Protein 6CSU (pdb70)

GO terms:
  GO:0005515 protein binding (F, IPI)
  GO:0060090 molecular adaptor activity (F, IDA)
  GO:0005813 centrosome (C, IDA)
  GO:0045824 negative regulation of innate immune response (P, IDA)
  GO:1900045 negative regulation of protein K63-linked ubiquitination (P, IDA)
  GO:0050821 protein stabilization (P, IDA)
  GO:0007099 centriole replication (P, IMP)
  GO:0005829 cytosol (C, TAS)
  GO:0036064 ciliary basal body (C, IDA)
  GO:0005813 centrosome (C, IPI)

Foldseek 3Di:
DVVVVVVVVVVVVVVVVVVVVVVVVVVVVVVVVVVVVVVVVVVVVVVVVVD/DPVVVVVVVVVVVVVVVVVVVVVVVVVVVVVVVVVVCVVVVVD/DVVVVVVVVVVVVVVVVVVVVVVVVVVVVVVVVVVVVVVVVVVCVVVVVVVD/DCVVVVVVVVCVVVVVVVVVVVVVVVVVVVVVD

InterPro domains:
  IPR031470 CEP63/Deup1, N-terminal [PF17045] (18-280)
  IPR057656 CEP63/Deup1, CEP152 binding coiled coil [PF25771] (664-699)

B-factor: mean 55.25, std 21.74, range [15.75, 147.14]

Structure (mmCIF, N/CA/C/O backbone):
data_6CSU
#
_entry.id   6CSU
#
_cell.length_a   28.066
_cell.length_b   41.523
_cell.length_c   205.619
_cell.angle_alpha   90.00
_cell.angle_beta   90.00
_cell.angle_gamma   90.00
#
_symmetry.space_group_name_H-M   'P 21 21 21'
#
loop_
_entity.id
_entity.type
_entity.pdbx_description
1 polymer 'Centrosomal protein of 152 kDa'
2 polymer 'Centrosomal protein of 63 kDa'
3 water water
#
loop_
_atom_site.group_PDB
_atom_site.id
_atom_site.type_symbol
_atom_site.label_atom_id
_atom_site.label_alt_id
_atom_site.label_comp_id
_atom_site.label_asym_id
_atom_site.label_entity_id
_atom_site.label_seq_id
_atom_site.pdbx_PDB_ins_code
_atom_site.Cartn_x
_atom_site.Cartn_y
_atom_site.Cartn_z
_atom_site.occupancy
_atom_site.B_iso_or_equiv
_atom_site.auth_seq_id
_atom_site.auth_comp_id
_atom_site.auth_asym_id
_atom_site.auth_atom_id
_atom_site.pdbx_PDB_model_num
ATOM 1 N N . GLY A 1 2 ? 7.689 -3.316 -1.405 1.00 51.42 1205 GLY B N 1
ATOM 2 C CA . GLY A 1 2 ? 8.878 -4.048 -1.015 1.00 20.79 1205 GLY B CA 1
ATOM 3 C C . GLY A 1 2 ? 9.155 -5.228 -1.924 1.00 31.81 1205 GLY B C 1
ATOM 4 O O . GLY A 1 2 ? 9.105 -5.094 -3.147 1.00 29.98 1205 GLY B O 1
ATOM 5 N N . ALA A 1 3 ? 9.443 -6.389 -1.330 1.00 19.31 1206 ALA B N 1
ATOM 6 C CA . ALA A 1 3 ? 9.776 -7.567 -2.127 1.00 27.67 1206 ALA B CA 1
ATOM 7 C C . ALA A 1 3 ? 8.638 -7.943 -3.067 1.00 37.43 1206 ALA B C 1
ATOM 8 O O . ALA A 1 3 ? 8.863 -8.285 -4.234 1.00 31.74 1206 ALA B O 1
ATOM 10 N N . LEU A 1 4 ? 7.399 -7.883 -2.574 1.00 33.98 1207 LEU B N 1
ATOM 11 C CA . LEU A 1 4 ? 6.271 -8.324 -3.385 1.00 25.89 1207 LEU B CA 1
ATOM 12 C C . LEU A 1 4 ? 6.006 -7.362 -4.534 1.00 42.59 1207 LEU B C 1
ATOM 13 O O . LEU A 1 4 ? 5.719 -7.796 -5.656 1.00 23.60 1207 LEU B O 1
ATOM 18 N N . GLU A 1 5 ? 6.109 -6.056 -4.282 1.00 29.71 1208 GLU B N 1
ATOM 19 C CA . GLU A 1 5 ? 5.903 -5.092 -5.357 1.00 26.55 1208 GLU B CA 1
ATOM 20 C C . GLU A 1 5 ? 7.005 -5.193 -6.407 1.00 31.84 1208 GLU B C 1
ATOM 21 O O . GLU A 1 5 ? 6.739 -5.074 -7.607 1.00 32.34 1208 GLU B O 1
ATOM 27 N N . GLU A 1 6 ? 8.248 -5.419 -5.974 1.00 36.35 1209 GLU B N 1
ATOM 28 C CA . GLU A 1 6 ? 9.340 -5.606 -6.924 1.00 33.89 1209 GLU B CA 1
ATOM 29 C C . GLU A 1 6 ? 9.137 -6.871 -7.746 1.00 36.63 1209 GLU B C 1
ATOM 30 O O . GLU A 1 6 ? 9.305 -6.860 -8.971 1.00 31.10 1209 GLU B O 1
ATOM 36 N N . LEU A 1 7 ? 8.775 -7.975 -7.085 1.00 33.05 1210 LEU B N 1
ATOM 37 C CA . LEU A 1 7 ? 8.481 -9.208 -7.809 1.00 22.31 1210 LEU B CA 1
ATOM 38 C C . LEU A 1 7 ? 7.350 -8.998 -8.808 1.00 33.55 1210 LEU B C 1
ATOM 39 O O . LEU A 1 7 ? 7.358 -9.579 -9.900 1.00 31.21 1210 LEU B O 1
ATOM 44 N N . ARG A 1 8 ? 6.368 -8.170 -8.447 1.00 23.90 1211 ARG B N 1
ATOM 45 C CA . ARG A 1 8 ? 5.302 -7.828 -9.379 1.00 23.43 1211 ARG B CA 1
ATOM 46 C C . ARG A 1 8 ? 5.854 -7.068 -10.575 1.00 34.06 1211 ARG B C 1
ATOM 47 O O . ARG A 1 8 ? 5.533 -7.380 -11.728 1.00 28.33 1211 ARG B O 1
ATOM 55 N N . GLY A 1 9 ? 6.699 -6.068 -10.319 1.00 26.10 1212 GLY B N 1
ATOM 56 C CA . GLY A 1 9 ? 7.277 -5.304 -11.411 1.00 27.04 1212 GLY B CA 1
ATOM 57 C C . GLY A 1 9 ? 8.078 -6.166 -12.371 1.00 39.85 1212 GLY B C 1
ATOM 58 O O . GLY A 1 9 ? 8.110 -5.901 -13.574 1.00 40.78 1212 GLY B O 1
ATOM 59 N N . GLN A 1 10 ? 8.718 -7.215 -11.853 1.00 38.41 1213 GLN B N 1
ATOM 60 C CA . GLN A 1 10 ? 9.523 -8.084 -12.707 1.00 43.23 1213 GLN B CA 1
ATOM 61 C C . GLN A 1 10 ? 8.644 -8.920 -13.627 1.00 35.56 1213 GLN B C 1
ATOM 62 O O . GLN A 1 10 ? 8.900 -9.013 -14.832 1.00 41.20 1213 GLN B O 1
ATOM 68 N N . TYR A 1 11 ? 7.609 -9.552 -13.070 1.00 31.28 1214 TYR B N 1
ATOM 69 C CA . TYR A 1 11 ? 6.663 -10.307 -13.884 1.00 35.90 1214 TYR B CA 1
ATOM 70 C C . TYR A 1 11 ? 6.026 -9.423 -14.949 1.00 24.94 1214 TYR B C 1
ATOM 71 O O . TYR A 1 11 ? 5.862 -9.838 -16.099 1.00 32.59 1214 TYR B O 1
ATOM 80 N N . ILE A 1 12 ? 5.660 -8.197 -14.573 1.00 20.83 1215 ILE B N 1
ATOM 81 C CA . ILE A 1 12 ? 5.086 -7.256 -15.529 1.00 30.41 1215 ILE B CA 1
ATOM 82 C C . ILE A 1 12 ? 6.086 -6.945 -16.633 1.00 36.51 1215 ILE B C 1
ATOM 83 O O . ILE A 1 12 ? 5.762 -7.008 -17.824 1.00 34.28 1215 ILE B O 1
ATOM 88 N N . LYS A 1 13 ? 7.323 -6.608 -16.255 1.00 35.49 1216 LYS B N 1
ATOM 89 C CA . LYS A 1 13 ? 8.336 -6.290 -17.254 1.00 40.02 1216 LYS B CA 1
ATOM 90 C C . LYS A 1 13 ? 8.670 -7.499 -18.116 1.00 43.54 1216 LYS B C 1
ATOM 91 O O . LYS A 1 13 ? 9.041 -7.342 -19.285 1.00 39.86 1216 LYS B O 1
ATOM 97 N N . ALA A 1 14 ? 8.541 -8.708 -17.564 1.00 30.17 1217 ALA B N 1
ATOM 98 C CA . ALA A 1 14 ? 8.846 -9.902 -18.343 1.00 27.78 1217 ALA B CA 1
ATOM 99 C C . ALA A 1 14 ? 7.788 -10.146 -19.408 1.00 42.61 1217 ALA B C 1
ATOM 100 O O . ALA A 1 14 ? 8.115 -10.483 -20.552 1.00 31.13 1217 ALA B O 1
ATOM 102 N N . VAL A 1 15 ? 6.514 -9.982 -19.051 1.00 35.06 1218 VAL B N 1
ATOM 103 C CA . VAL A 1 15 ? 5.445 -10.192 -20.019 1.00 36.50 1218 VAL B CA 1
ATOM 104 C C . VAL A 1 15 ? 5.468 -9.104 -21.084 1.00 39.54 1218 VAL B C 1
ATOM 105 O O . VAL A 1 15 ? 5.168 -9.359 -22.257 1.00 36.23 1218 VAL B O 1
ATOM 109 N N . LYS A 1 16 ? 5.816 -7.874 -20.695 1.00 34.15 1219 LYS B N 1
ATOM 110 C CA . LYS A 1 16 ? 5.896 -6.786 -21.664 1.00 35.56 1219 LYS B CA 1
ATOM 111 C C . LYS A 1 16 ? 6.974 -7.056 -22.705 1.00 38.50 1219 LYS B C 1
ATOM 112 O O . LYS A 1 16 ? 6.823 -6.682 -23.874 1.00 41.77 1219 LYS B O 1
ATOM 118 N N . LYS A 1 17 ? 8.077 -7.686 -22.288 1.00 34.61 1220 LYS B N 1
ATOM 119 C CA . LYS A 1 17 ? 9.085 -8.164 -23.230 1.00 32.98 1220 LYS B CA 1
ATOM 120 C C . LYS A 1 17 ? 8.471 -9.140 -24.223 1.00 41.56 1220 LYS B C 1
ATOM 121 O O . LYS A 1 17 ? 8.656 -9.013 -25.436 1.00 35.75 1220 LYS B O 1
ATOM 127 N N . ILE A 1 18 ? 7.744 -10.138 -23.706 1.00 35.44 1221 ILE B N 1
ATOM 128 C CA . ILE A 1 18 ? 7.024 -11.075 -24.565 1.00 32.19 1221 ILE B CA 1
ATOM 129 C C . ILE A 1 18 ? 6.167 -10.316 -25.566 1.00 43.84 1221 ILE B C 1
ATOM 130 O O . ILE A 1 18 ? 6.116 -10.657 -26.752 1.00 45.50 1221 ILE B O 1
ATOM 135 N N . LYS A 1 19 ? 5.498 -9.259 -25.101 1.00 35.78 1222 LYS B N 1
ATOM 136 C CA . LYS A 1 19 ? 4.667 -8.449 -25.983 1.00 36.56 1222 LYS B CA 1
ATOM 137 C C . LYS A 1 19 ? 5.500 -7.770 -27.062 1.00 44.02 1222 LYS B C 1
ATOM 138 O O . LYS A 1 19 ? 5.078 -7.691 -28.220 1.00 40.83 1222 LYS B O 1
ATOM 144 N N . CYS A 1 20 ? 6.683 -7.266 -26.698 1.00 35.99 1223 CYS B N 1
ATOM 145 C CA . CYS A 1 20 ? 7.563 -6.645 -27.684 1.00 40.11 1223 CYS B CA 1
ATOM 146 C C . CYS A 1 20 ? 7.944 -7.631 -28.777 1.00 42.26 1223 CYS B C 1
ATOM 147 O O . CYS A 1 20 ? 7.919 -7.296 -29.966 1.00 53.82 1223 CYS B O 1
ATOM 150 N N . ASP A 1 21 ? 8.313 -8.853 -28.387 1.00 35.11 1224 ASP B N 1
ATOM 151 C CA . ASP A 1 21 ? 8.658 -9.874 -29.370 1.00 42.14 1224 ASP B CA 1
ATOM 15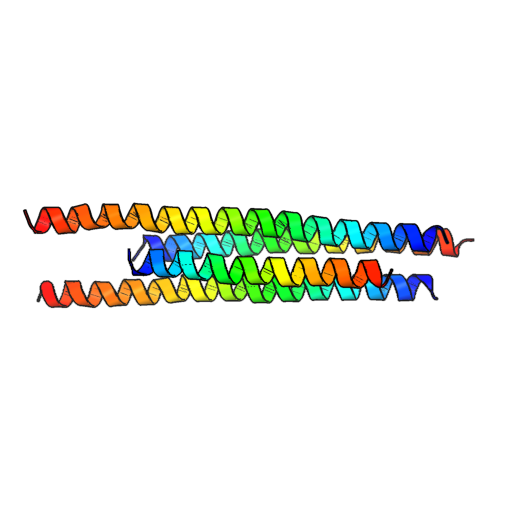2 C C . ASP A 1 21 ? 7.494 -10.130 -30.321 1.00 43.30 1224 ASP B C 1
ATOM 153 O O . ASP A 1 21 ? 7.680 -10.206 -31.542 1.00 30.00 1224 ASP B O 1
ATOM 158 N N . MET A 1 22 ? 6.280 -10.254 -29.777 1.00 39.42 1225 MET B N 1
ATOM 159 C CA . MET A 1 22 ? 5.112 -10.481 -30.622 1.00 37.15 1225 MET B CA 1
ATOM 160 C C . MET A 1 22 ? 4.836 -9.278 -31.510 1.00 49.21 1225 MET B C 1
ATOM 161 O O . MET A 1 22 ? 4.379 -9.429 -32.648 1.00 44.03 1225 MET B O 1
ATOM 166 N N . LEU A 1 23 ? 5.101 -8.074 -31.003 1.00 47.64 1226 LEU B N 1
ATOM 167 C CA . LEU A 1 23 ? 4.895 -6.865 -31.791 1.00 35.07 1226 LEU B CA 1
ATOM 168 C C . LEU A 1 23 ? 5.825 -6.834 -32.992 1.00 47.07 1226 LEU B C 1
ATOM 169 O O . LEU A 1 23 ? 5.378 -6.714 -34.138 1.00 44.18 1226 LEU B O 1
ATOM 174 N N . ARG A 1 24 ? 7.136 -6.933 -32.740 1.00 42.56 1227 ARG B N 1
ATOM 175 C CA . ARG A 1 24 ? 8.118 -6.979 -33.818 1.00 37.99 1227 ARG B CA 1
ATOM 176 C C . ARG A 1 24 ? 7.738 -8.018 -34.860 1.00 50.04 1227 ARG B C 1
ATOM 177 O O . ARG A 1 24 ? 7.867 -7.787 -36.066 1.00 52.37 1227 ARG B O 1
ATOM 185 N N . TYR A 1 25 ? 7.257 -9.174 -34.404 1.00 38.94 1228 TYR B N 1
ATOM 186 C CA . TYR A 1 25 ? 6.794 -10.203 -35.326 1.00 40.80 1228 TYR B CA 1
ATOM 187 C C . TYR A 1 25 ? 5.648 -9.689 -36.189 1.00 41.69 1228 TYR B C 1
ATOM 188 O O . TYR A 1 25 ? 5.676 -9.810 -37.419 1.00 51.20 1228 TYR B O 1
ATOM 197 N N . ILE A 1 26 ? 4.630 -9.105 -35.554 1.00 38.04 1229 ILE B N 1
ATOM 198 C CA . ILE A 1 26 ? 3.438 -8.663 -36.275 1.00 47.46 1229 ILE B CA 1
ATOM 199 C C . ILE A 1 26 ? 3.783 -7.553 -37.260 1.00 51.62 1229 ILE B C 1
ATOM 200 O O . ILE A 1 26 ? 3.253 -7.510 -38.379 1.00 53.63 1229 ILE B O 1
ATOM 205 N N . GLN A 1 27 ? 4.663 -6.632 -36.860 1.00 42.19 1230 GLN B N 1
ATOM 206 C CA . GLN A 1 27 ? 5.162 -5.632 -37.798 1.00 43.15 1230 GLN B CA 1
ATOM 207 C C . GLN A 1 27 ? 5.835 -6.292 -38.991 1.00 48.76 1230 GLN B C 1
ATOM 208 O O . GLN A 1 27 ? 5.665 -5.850 -40.132 1.00 50.28 1230 GLN B O 1
ATOM 214 N N . GLU A 1 28 ? 6.608 -7.353 -38.746 1.00 44.70 1231 GLU B N 1
ATOM 215 C CA . GLU A 1 28 ? 7.252 -8.057 -39.849 1.00 48.33 1231 GLU B CA 1
ATOM 216 C C . GLU A 1 28 ? 6.223 -8.749 -40.731 1.00 54.54 1231 GLU B C 1
ATOM 217 O O . GLU A 1 28 ? 6.424 -8.875 -41.945 1.00 42.29 1231 GLU B O 1
ATOM 223 N N . SER A 1 29 ? 5.119 -9.211 -40.137 1.00 48.15 1232 SER B N 1
ATOM 224 C CA . SER A 1 29 ? 4.010 -9.736 -40.923 1.00 40.99 1232 SER B CA 1
ATOM 225 C C . SER A 1 29 ? 3.544 -8.712 -41.945 1.00 46.49 1232 SER B C 1
ATOM 226 O O . SER A 1 29 ? 3.471 -8.995 -43.146 1.00 45.38 1232 SER B O 1
ATOM 229 N N . LYS A 1 30 ? 3.232 -7.503 -41.474 1.00 42.86 1233 LYS B N 1
ATOM 230 C CA . LYS A 1 30 ? 2.689 -6.476 -42.356 1.00 51.88 1233 LYS B CA 1
ATOM 231 C C . LYS A 1 30 ? 3.676 -6.122 -43.458 1.00 45.98 1233 LYS B C 1
ATOM 232 O O . LYS A 1 30 ? 3.288 -5.941 -44.616 1.00 48.41 1233 LYS B O 1
ATOM 238 N N . GLU A 1 31 ? 4.960 -6.013 -43.111 1.00 37.99 1234 GLU B N 1
ATOM 239 C CA . GLU A 1 31 ? 5.973 -5.710 -44.115 1.00 37.49 1234 GLU B CA 1
ATOM 240 C C . GLU A 1 31 ? 6.026 -6.799 -45.176 1.00 51.24 1234 GLU B C 1
ATOM 241 O O . GLU A 1 31 ? 6.113 -6.512 -46.376 1.00 54.81 1234 GLU B O 1
ATOM 247 N N . ARG A 1 32 ? 5.971 -8.063 -44.749 1.00 47.12 1235 ARG B N 1
ATOM 248 C CA . ARG A 1 32 ? 6.022 -9.167 -45.702 1.00 48.81 1235 ARG B CA 1
ATOM 249 C C . ARG A 1 32 ? 4.817 -9.142 -46.632 1.00 45.55 1235 ARG B C 1
ATOM 250 O O . ARG A 1 32 ? 4.960 -9.258 -47.854 1.00 48.22 1235 ARG B O 1
ATOM 258 N N . ALA A 1 33 ? 3.615 -8.987 -46.071 1.00 36.90 1236 ALA B N 1
ATOM 259 C CA . ALA A 1 33 ? 2.426 -8.915 -46.912 1.00 46.36 1236 ALA B CA 1
ATOM 260 C C . ALA A 1 33 ? 2.459 -7.684 -47.806 1.00 61.52 1236 ALA B C 1
ATOM 261 O O . ALA A 1 33 ? 1.917 -7.707 -48.918 1.00 51.11 1236 ALA B O 1
ATOM 263 N N . ALA A 1 34 ? 3.091 -6.606 -47.339 1.00 49.48 1237 ALA B N 1
ATOM 264 C CA . ALA A 1 34 ? 3.258 -5.428 -48.182 1.00 50.13 1237 ALA B CA 1
ATOM 265 C C . ALA A 1 34 ? 4.272 -5.685 -49.287 1.00 51.19 1237 ALA B C 1
ATOM 266 O O . ALA A 1 34 ? 4.093 -5.227 -50.420 1.00 47.99 1237 ALA B O 1
ATOM 268 N N . GLU A 1 35 ? 5.349 -6.410 -48.974 1.00 45.21 1238 GLU B N 1
ATOM 269 C CA . GLU A 1 35 ? 6.320 -6.779 -49.999 1.00 48.44 1238 GLU B CA 1
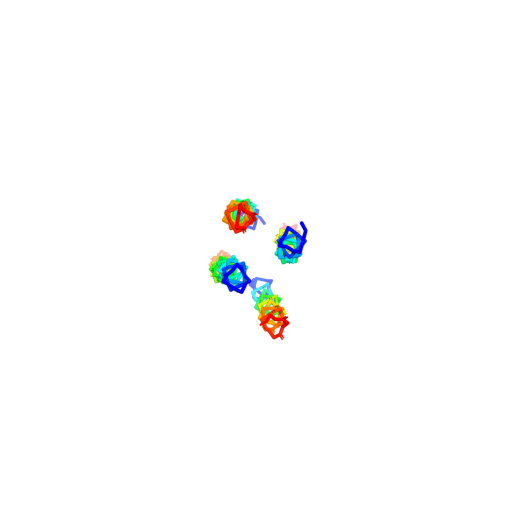ATOM 270 C C . GLU A 1 35 ? 5.686 -7.665 -51.061 1.00 53.39 1238 GLU B C 1
ATOM 271 O O . GLU A 1 35 ? 6.057 -7.592 -52.241 1.00 46.82 1238 GLU B O 1
ATOM 277 N N . MET A 1 36 ? 4.722 -8.495 -50.661 1.00 40.67 1239 MET B N 1
ATOM 278 C CA . MET A 1 36 ? 3.956 -9.273 -51.624 1.00 48.11 1239 MET B CA 1
ATOM 279 C C . MET A 1 36 ? 3.302 -8.374 -52.661 1.00 54.13 1239 MET B C 1
ATOM 280 O O . MET A 1 36 ? 3.274 -8.696 -53.855 1.00 48.97 1239 MET B O 1
ATOM 285 N N . VAL A 1 37 ? 2.773 -7.234 -52.214 1.00 47.68 1240 VAL B N 1
ATOM 286 C CA . VAL A 1 37 ? 2.065 -6.320 -53.110 1.00 51.30 1240 VAL B CA 1
ATOM 287 C C . VAL A 1 37 ? 2.983 -5.864 -54.237 1.00 46.49 1240 VAL B C 1
ATOM 288 O O . VAL A 1 37 ? 2.615 -5.900 -55.417 1.00 49.69 1240 VAL B O 1
ATOM 292 N N . LYS A 1 38 ? 4.199 -5.432 -53.888 1.00 43.36 1241 LYS B N 1
ATOM 293 C CA . LYS A 1 38 ? 5.162 -5.040 -54.911 1.00 45.71 1241 LYS B CA 1
ATOM 294 C C . LYS A 1 38 ? 5.505 -6.215 -55.814 1.00 50.87 1241 LYS B C 1
ATOM 295 O O . LYS A 1 38 ? 5.659 -6.053 -57.030 1.00 55.28 1241 LYS B O 1
ATOM 301 N N . ALA A 1 39 ? 5.625 -7.411 -55.233 1.00 50.83 1242 ALA B N 1
ATOM 302 C CA . ALA A 1 39 ? 5.994 -8.582 -56.019 1.00 49.87 1242 ALA B CA 1
ATOM 303 C C . ALA A 1 39 ? 4.928 -8.916 -57.055 1.00 47.00 1242 ALA B C 1
ATOM 304 O O . ALA A 1 39 ? 5.250 -9.333 -58.172 1.00 38.58 1242 ALA B O 1
ATOM 306 N N . GLU A 1 40 ? 3.654 -8.735 -56.706 1.00 42.53 1243 GLU B N 1
ATOM 307 C CA . GLU A 1 40 ? 2.586 -9.006 -57.661 1.00 54.88 1243 GLU B CA 1
ATOM 308 C C . GLU A 1 40 ? 2.530 -7.930 -58.739 1.00 59.68 1243 GLU B C 1
ATOM 309 O O . GLU A 1 40 ? 2.250 -8.226 -59.907 1.00 67.46 1243 GLU B O 1
ATOM 315 N N . VAL A 1 41 ? 2.792 -6.676 -58.364 1.00 46.67 1244 VAL B N 1
ATOM 316 C CA . VAL A 1 41 ? 2.840 -5.603 -59.352 1.00 54.14 1244 VAL B CA 1
ATOM 317 C C . VAL A 1 41 ? 3.940 -5.870 -60.369 1.00 52.61 1244 VAL B C 1
ATOM 318 O O . VAL A 1 41 ? 3.799 -5.560 -61.558 1.00 58.99 1244 VAL B O 1
ATOM 322 N N . LEU A 1 42 ? 5.043 -6.472 -59.921 1.00 45.03 1245 LEU B N 1
ATOM 323 C CA . LEU A 1 42 ? 6.165 -6.720 -60.818 1.00 45.88 1245 LEU B CA 1
ATOM 324 C C . LEU A 1 42 ? 5.882 -7.857 -61.788 1.00 57.59 1245 LEU B C 1
ATOM 325 O O . LEU A 1 42 ? 6.452 -7.881 -62.885 1.00 69.80 1245 LEU B O 1
ATOM 330 N N . ARG A 1 43 ? 5.031 -8.819 -61.420 1.00 57.13 1246 ARG B N 1
ATOM 331 C CA . ARG A 1 43 ? 4.714 -9.848 -62.406 1.00 67.91 1246 ARG B CA 1
ATOM 332 C C . ARG A 1 43 ? 3.664 -9.353 -63.391 1.00 70.85 1246 ARG B C 1
ATOM 333 O O . ARG A 1 43 ? 3.512 -9.931 -64.474 1.00 68.43 1246 ARG B O 1
ATOM 341 N N . GLU A 1 44 ? 2.903 -8.318 -63.016 1.00 69.06 1247 GLU B N 1
ATOM 342 C CA . GLU A 1 44 ? 2.070 -7.636 -63.997 1.00 71.82 1247 GLU B CA 1
ATOM 343 C C . GLU A 1 44 ? 2.933 -7.015 -65.079 1.00 70.16 1247 GLU B C 1
ATOM 344 O O . GLU A 1 44 ? 2.488 -6.856 -66.220 1.00 55.03 1247 GLU B O 1
ATOM 350 N N . ARG A 1 45 ? 4.175 -6.668 -64.733 1.00 70.67 1248 ARG B N 1
ATOM 351 C CA . ARG A 1 45 ? 5.093 -6.105 -65.716 1.00 54.33 1248 ARG B CA 1
ATOM 352 C C . ARG A 1 45 ? 5.363 -7.094 -66.843 1.00 65.37 1248 ARG B C 1
ATOM 353 O O . ARG A 1 45 ? 5.490 -6.701 -68.008 1.00 64.50 1248 ARG B O 1
ATOM 361 N N . GLN A 1 46 ? 5.434 -8.386 -66.522 1.00 79.35 1249 GLN B N 1
ATOM 362 C CA . GLN A 1 46 ? 5.642 -9.383 -67.569 1.00 62.54 1249 GLN B CA 1
ATOM 363 C C . GLN A 1 46 ? 4.465 -9.423 -68.537 1.00 73.87 1249 GLN B C 1
ATOM 364 O O . GLN A 1 46 ? 4.655 -9.624 -69.743 1.00 76.32 1249 GLN B O 1
ATOM 370 N N . GLU A 1 47 ? 3.244 -9.230 -68.035 1.00 77.84 1250 GLU B N 1
ATOM 371 C CA . GLU A 1 47 ? 2.065 -9.299 -68.890 1.00 72.64 1250 GLU B CA 1
ATOM 372 C C . GLU A 1 47 ? 1.818 -8.011 -69.665 1.00 72.52 1250 GLU B C 1
ATOM 373 O O . GLU A 1 47 ? 1.144 -8.051 -70.699 1.00 70.25 1250 GLU B O 1
ATOM 379 N N . THR A 1 48 ? 2.325 -6.870 -69.192 1.00 72.09 1251 THR B N 1
ATOM 380 C CA . THR A 1 48 ? 2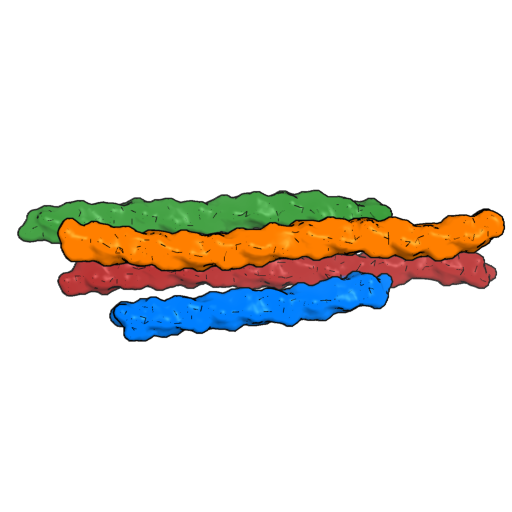.175 -5.645 -69.970 1.00 64.83 1251 THR B CA 1
ATOM 381 C C . THR A 1 48 ? 3.224 -5.551 -71.068 1.00 71.50 1251 THR B C 1
ATOM 382 O O . THR A 1 48 ? 2.996 -4.878 -72.079 1.00 62.39 1251 THR B O 1
ATOM 386 N N . ALA A 1 49 ? 4.373 -6.207 -70.888 1.00 71.38 1252 ALA B N 1
ATOM 387 C CA . ALA A 1 49 ? 5.287 -6.388 -72.009 1.00 61.37 1252 ALA B CA 1
ATOM 388 C C . ALA A 1 49 ? 4.641 -7.247 -73.082 1.00 78.37 1252 ALA B C 1
ATOM 389 O O . ALA A 1 49 ? 4.807 -6.993 -74.282 1.00 71.97 1252 ALA B O 1
ATOM 391 N N . ARG A 1 50 ? 3.895 -8.270 -72.664 1.00 79.62 1253 ARG B N 1
ATOM 392 C CA . ARG A 1 50 ? 3.153 -9.104 -73.599 1.00 77.84 1253 ARG B CA 1
ATOM 393 C C . ARG A 1 50 ? 2.195 -8.261 -74.430 1.00 68.46 1253 ARG B C 1
ATOM 394 O O . ARG A 1 50 ? 2.179 -8.337 -75.664 1.00 83.19 1253 ARG B O 1
ATOM 402 N N . LYS A 1 51 ? 1.411 -7.414 -73.758 1.00 65.84 1254 LYS B N 1
ATOM 403 C CA . LYS A 1 51 ? 0.357 -6.651 -74.416 1.00 68.80 1254 LYS B CA 1
ATOM 404 C C . LYS A 1 51 ? 0.895 -5.615 -75.398 1.00 74.47 1254 LYS B C 1
ATOM 405 O O . LYS A 1 51 ? 0.155 -5.184 -76.289 1.00 76.05 1254 LYS B O 1
ATOM 411 N N . MET A 1 52 ? 2.152 -5.204 -75.263 1.00 78.54 1255 MET B N 1
ATOM 412 C CA . MET A 1 52 ? 2.715 -4.208 -76.175 1.00 75.42 1255 MET B CA 1
ATOM 413 C C . MET A 1 52 ? 2.890 -4.758 -77.587 1.00 73.76 1255 MET B C 1
ATOM 414 O O . MET A 1 52 ? 3.471 -5.824 -77.786 1.00 63.15 1255 MET B O 1
ATOM 419 N N . ALA B 2 1 ? -1.952 -7.068 -57.485 1.00 101.83 498 ALA C N 1
ATOM 420 C CA . ALA B 2 1 ? -3.273 -6.484 -57.682 1.00 92.76 498 ALA C CA 1
ATOM 421 C C . ALA B 2 1 ? -4.100 -6.604 -56.410 1.00 85.33 498 ALA C C 1
ATOM 422 O O . ALA B 2 1 ? -3.579 -6.441 -55.303 1.00 90.98 498 ALA C O 1
ATOM 424 N N . CYS B 2 2 ? -5.389 -6.904 -56.566 1.00 100.94 499 CYS C N 1
ATOM 425 C CA . CYS B 2 2 ? -6.357 -6.622 -55.515 1.00 101.02 499 CYS C CA 1
ATOM 426 C C . CYS B 2 2 ? -6.560 -7.780 -54.546 1.00 108.71 499 CYS C C 1
ATOM 427 O O . CYS B 2 2 ? -7.153 -7.578 -53.485 1.00 117.73 499 CYS C O 1
ATOM 430 N N . LEU B 2 3 ? -6.073 -8.981 -54.872 1.00 96.91 500 LEU C N 1
ATOM 431 C CA . LEU B 2 3 ? -5.997 -10.046 -53.873 1.00 87.44 500 LEU C CA 1
ATOM 432 C C . LEU B 2 3 ? -5.047 -9.665 -52.752 1.00 97.68 500 LEU C C 1
ATOM 433 O O . LEU B 2 3 ? -5.372 -9.819 -51.572 1.00 92.54 500 LEU C O 1
ATOM 438 N N . ASN B 2 4 ? -3.874 -9.128 -53.101 1.00 91.99 501 ASN C N 1
ATOM 439 C CA . ASN B 2 4 ? -2.806 -8.954 -52.121 1.00 89.11 501 ASN C CA 1
ATOM 440 C C . ASN B 2 4 ? -3.027 -7.702 -51.285 1.00 79.84 501 ASN C C 1
ATOM 441 O O . ASN B 2 4 ? -2.728 -7.695 -50.082 1.00 85.76 501 ASN C O 1
ATOM 446 N N . THR B 2 5 ? -3.505 -6.620 -51.902 1.00 54.78 502 THR C N 1
ATOM 447 C CA . THR B 2 5 ? -3.838 -5.427 -51.134 1.00 66.50 502 THR C CA 1
ATOM 448 C C . THR B 2 5 ? -4.941 -5.730 -50.133 1.00 63.19 502 THR C C 1
ATOM 449 O O . THR B 2 5 ? -4.852 -5.341 -48.965 1.00 64.29 502 THR C O 1
ATOM 453 N N . ARG B 2 6 ? -5.986 -6.434 -50.566 1.00 62.17 503 ARG C N 1
ATOM 454 C CA . ARG B 2 6 ? -7.047 -6.831 -49.648 1.00 57.17 503 ARG C CA 1
ATOM 455 C C . ARG B 2 6 ? -6.531 -7.808 -48.601 1.00 65.64 503 ARG C C 1
ATOM 456 O O . ARG B 2 6 ? -7.028 -7.822 -47.473 1.00 63.75 503 ARG C O 1
ATOM 464 N N . PHE B 2 7 ? -5.538 -8.628 -48.956 1.00 60.67 504 PHE C N 1
ATOM 465 C CA . PHE B 2 7 ? -4.874 -9.471 -47.965 1.00 49.82 504 PHE C CA 1
ATOM 466 C C . PHE B 2 7 ? -4.207 -8.612 -46.908 1.00 51.77 504 PHE C C 1
ATOM 467 O O . PHE B 2 7 ? -4.343 -8.869 -45.709 1.00 49.61 504 PHE C O 1
ATOM 475 N N . LEU B 2 8 ? -3.500 -7.568 -47.344 1.00 50.40 505 LEU C N 1
ATOM 476 C CA . LEU B 2 8 ? -2.786 -6.700 -46.416 1.00 45.68 505 LEU C CA 1
ATOM 477 C C . LEU B 2 8 ? -3.754 -5.969 -45.498 1.00 55.96 505 LEU C C 1
ATOM 478 O O . LEU B 2 8 ? -3.539 -5.896 -44.283 1.00 53.34 505 LEU C O 1
ATOM 483 N N . GLU B 2 9 ? -4.824 -5.408 -46.071 1.00 39.49 506 GLU C N 1
ATOM 484 C CA . GLU B 2 9 ? -5.836 -4.726 -45.271 1.00 49.57 506 GLU C CA 1
ATOM 485 C C . GLU B 2 9 ? -6.392 -5.641 -44.192 1.00 49.59 506 GLU C C 1
ATOM 486 O O . GLU B 2 9 ? -6.647 -5.205 -43.064 1.00 45.14 506 GLU C O 1
ATOM 492 N N . GLU B 2 10 ? -6.579 -6.920 -44.524 1.00 40.25 507 GLU C N 1
ATOM 493 C CA . GLU B 2 10 ? -6.999 -7.895 -43.525 1.00 47.94 507 GLU C CA 1
ATOM 494 C C . GLU B 2 10 ? -5.926 -8.080 -42.460 1.00 49.41 507 GLU C C 1
ATOM 495 O O . GLU B 2 10 ? -6.225 -8.087 -41.262 1.00 44.25 507 GLU C O 1
ATOM 501 N N . GLU B 2 11 ? -4.667 -8.241 -42.885 1.00 46.58 508 GLU C N 1
ATOM 502 C CA . GLU B 2 11 ? -3.560 -8.350 -41.938 1.00 46.68 508 GLU C CA 1
ATOM 503 C C . GLU B 2 11 ? -3.579 -7.197 -40.945 1.00 39.61 508 GLU C C 1
ATOM 504 O O . GLU B 2 11 ? -3.420 -7.395 -39.736 1.00 46.70 508 GLU C O 1
ATOM 510 N N . GLU B 2 12 ? -3.782 -5.977 -41.453 1.00 46.19 509 GLU C N 1
ATOM 511 C CA . GLU B 2 12 ? -3.819 -4.793 -40.603 1.00 46.02 509 GLU C CA 1
ATOM 512 C C . GLU B 2 12 ? -4.895 -4.914 -39.534 1.00 46.49 509 GLU C C 1
ATOM 513 O O . GLU B 2 12 ? -4.674 -4.547 -38.374 1.00 40.07 509 GLU C O 1
ATOM 519 N N . LEU B 2 13 ? -6.071 -5.418 -39.912 1.00 40.53 510 LEU C N 1
ATOM 520 C CA . LEU B 2 13 ? -7.165 -5.530 -38.955 1.00 45.97 510 LEU C CA 1
ATOM 521 C C . LEU B 2 13 ? -6.861 -6.586 -37.902 1.00 56.21 510 LEU C C 1
ATOM 522 O O . LEU B 2 13 ? -7.096 -6.367 -36.708 1.00 46.19 510 LEU C O 1
ATOM 527 N N . ARG B 2 14 ? -6.335 -7.735 -38.329 1.00 43.81 511 ARG C N 1
ATOM 528 C CA . ARG B 2 14 ? -5.957 -8.782 -37.391 1.00 46.88 511 ARG C CA 1
ATOM 529 C C . ARG B 2 14 ? -4.797 -8.357 -36.508 1.00 44.81 511 ARG C C 1
ATOM 530 O O . ARG B 2 14 ? -4.701 -8.823 -35.369 1.00 44.81 511 ARG C O 1
ATOM 538 N N . SER B 2 15 ? -3.921 -7.483 -37.010 1.00 40.13 512 SER C N 1
ATOM 539 C CA . SER B 2 15 ? -2.812 -6.983 -36.204 1.00 40.16 512 SER C CA 1
ATOM 540 C C . SER B 2 15 ? -3.313 -6.159 -35.027 1.00 57.15 512 SER C C 1
ATOM 541 O O . SER B 2 15 ? -2.780 -6.259 -33.915 1.00 41.38 512 SER C O 1
ATOM 544 N N . HIS B 2 16 ? -4.332 -5.331 -35.258 1.00 56.31 513 HIS C N 1
ATOM 545 C CA . HIS B 2 16 ? -4.887 -4.510 -34.191 1.00 53.57 513 HIS C CA 1
ATOM 546 C C . HIS B 2 16 ? -5.602 -5.367 -33.154 1.00 49.31 513 HIS C C 1
ATOM 547 O O . HIS B 2 16 ? -5.533 -5.086 -31.952 1.00 45.69 513 HIS C O 1
ATOM 554 N N . HIS B 2 17 ? -6.278 -6.425 -33.599 1.00 45.33 514 HIS C N 1
ATOM 555 C CA . HIS B 2 17 ? -7.082 -7.225 -32.682 1.00 50.27 514 HIS C CA 1
ATOM 556 C C . HIS B 2 17 ? -6.202 -8.072 -31.771 1.00 52.91 514 HIS C C 1
ATOM 557 O O . HIS B 2 17 ? -6.374 -8.062 -30.546 1.00 40.35 514 HIS C O 1
ATOM 564 N N . ILE B 2 18 ? -5.250 -8.811 -32.349 1.00 48.86 515 ILE C N 1
ATOM 565 C CA . ILE B 2 18 ? -4.306 -9.576 -31.540 1.00 44.50 515 ILE C CA 1
ATOM 566 C C . ILE B 2 18 ? -3.559 -8.651 -30.589 1.00 53.34 515 ILE C C 1
ATOM 567 O O . ILE B 2 18 ? -3.212 -9.042 -29.468 1.00 43.80 515 ILE C O 1
ATOM 572 N N . LEU B 2 19 ? -3.328 -7.402 -31.007 1.00 46.30 516 LEU C N 1
ATOM 573 C CA . LEU B 2 19 ? -2.690 -6.422 -30.136 1.00 44.52 516 LEU C CA 1
ATOM 574 C C . LEU B 2 19 ? -3.552 -6.124 -28.917 1.00 47.72 516 LEU C C 1
ATOM 575 O O . LEU B 2 19 ? -3.047 -6.088 -27.788 1.00 38.67 516 LEU C O 1
ATOM 580 N N . GLU B 2 20 ? -4.852 -5.896 -29.128 1.00 38.47 517 GLU C N 1
ATOM 581 C CA . GLU B 2 20 ? -5.764 -5.687 -28.009 1.00 44.19 517 GLU C CA 1
ATOM 582 C C . GLU B 2 20 ? -5.694 -6.843 -27.026 1.00 38.84 517 GLU C C 1
ATOM 583 O O . GLU B 2 20 ? -5.554 -6.632 -25.816 1.00 40.95 517 GLU C O 1
ATOM 589 N N . ARG B 2 21 ? -5.772 -8.074 -27.535 1.00 44.26 518 ARG C N 1
ATOM 590 C CA . ARG B 2 21 ? -5.808 -9.245 -26.669 1.00 40.84 518 ARG C CA 1
ATOM 591 C C . ARG B 2 21 ? -4.551 -9.356 -25.823 1.00 43.01 518 ARG C C 1
ATOM 592 O O . ARG B 2 21 ? -4.608 -9.854 -24.693 1.00 37.69 518 ARG C O 1
ATOM 600 N N . LEU B 2 22 ? -3.414 -8.887 -26.342 1.00 29.38 519 LEU C N 1
ATOM 601 C CA . LEU B 2 22 ? -2.185 -8.911 -25.557 1.00 35.57 519 LEU C CA 1
ATOM 602 C C . LEU B 2 22 ? -2.224 -7.859 -24.458 1.00 46.27 519 LEU C C 1
ATOM 603 O O . LEU B 2 22 ? -1.856 -8.131 -23.310 1.00 46.64 519 LEU C O 1
ATOM 608 N N . ASP B 2 23 ? -2.668 -6.645 -24.796 1.00 36.92 520 ASP C N 1
ATOM 609 C CA . ASP B 2 23 ? -2.837 -5.612 -23.781 1.00 38.58 520 ASP C CA 1
ATOM 610 C C . ASP B 2 23 ? -3.800 -6.054 -22.690 1.00 46.02 520 ASP C C 1
ATOM 611 O O . ASP B 2 23 ? -3.619 -5.696 -21.520 1.00 41.58 520 ASP C O 1
ATOM 616 N N . ALA B 2 24 ? -4.827 -6.825 -23.054 1.00 3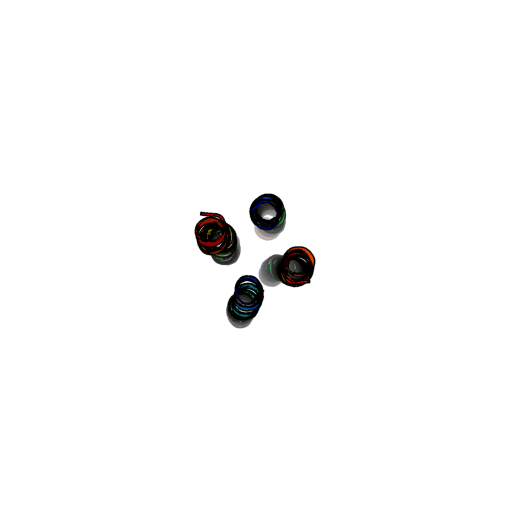7.10 521 ALA C N 1
ATOM 617 C CA . ALA B 2 24 ? -5.790 -7.309 -22.072 1.00 36.76 521 ALA C CA 1
ATOM 618 C C . ALA B 2 24 ? -5.123 -8.235 -21.064 1.00 35.00 521 ALA C C 1
ATOM 619 O O . ALA B 2 24 ? -5.217 -8.027 -19.849 1.00 45.90 521 ALA C O 1
ATOM 621 N N . HIS B 2 25 ? -4.444 -9.274 -21.560 1.00 25.01 522 HIS C N 1
ATOM 622 C CA . HIS B 2 25 ? -3.779 -10.225 -20.679 1.00 34.74 522 HIS C CA 1
ATOM 623 C C . HIS B 2 25 ? -2.763 -9.536 -19.779 1.00 34.03 522 HIS C C 1
ATOM 624 O O . HIS B 2 25 ? -2.515 -9.988 -18.655 1.00 34.89 522 HIS C O 1
ATOM 631 N N . ILE B 2 26 ? -2.176 -8.435 -20.247 1.00 31.36 523 ILE C N 1
ATOM 632 C CA . ILE B 2 26 ? -1.244 -7.674 -19.424 1.00 28.44 523 ILE C CA 1
ATOM 633 C C . ILE B 2 26 ? -1.989 -6.884 -18.358 1.00 40.96 523 ILE C C 1
ATOM 634 O O . ILE B 2 26 ? -1.632 -6.925 -17.175 1.00 30.50 523 ILE C O 1
ATOM 639 N N . GLU B 2 27 ? -3.040 -6.162 -18.759 1.00 35.48 524 GLU C N 1
ATOM 640 C CA . GLU B 2 27 ? -3.803 -5.360 -17.808 1.00 36.39 524 GLU C CA 1
ATOM 641 C C . GLU B 2 27 ? -4.440 -6.229 -16.732 1.00 36.02 524 GLU C C 1
ATOM 642 O O . GLU B 2 27 ? -4.505 -5.839 -15.560 1.00 34.18 524 GLU C O 1
ATOM 648 N N . GLU B 2 28 ? -4.922 -7.415 -17.113 1.00 31.69 525 GLU C N 1
ATOM 649 C CA . GLU B 2 28 ? -5.448 -8.342 -16.120 1.00 35.83 525 GLU C CA 1
ATOM 650 C C . GLU B 2 28 ? -4.360 -8.764 -15.142 1.00 41.48 525 GLU C C 1
ATOM 651 O O . GLU B 2 28 ? -4.608 -8.866 -13.935 1.00 31.35 525 GLU C O 1
ATOM 657 N N . LEU B 2 29 ? -3.149 -9.010 -15.650 1.00 27.94 526 LEU C N 1
ATOM 658 C CA . LEU B 2 29 ? -2.040 -9.348 -14.765 1.00 29.99 526 LEU C CA 1
ATOM 659 C C . LEU B 2 29 ? -1.748 -8.205 -13.806 1.00 35.78 526 LEU C C 1
ATOM 660 O O . LEU B 2 29 ? -1.493 -8.431 -12.617 1.00 21.30 526 LEU C O 1
ATOM 665 N N . LYS B 2 30 ? -1.798 -6.969 -14.302 1.00 26.04 527 LYS C N 1
ATOM 666 C CA . LYS B 2 30 ? -1.517 -5.827 -13.445 1.00 28.67 527 LYS C CA 1
ATOM 667 C C . LYS B 2 30 ? -2.558 -5.705 -12.343 1.00 32.31 527 LYS C C 1
ATOM 668 O O . LYS B 2 30 ? -2.225 -5.383 -11.198 1.00 30.14 527 LYS C O 1
ATOM 674 N N . ARG B 2 31 ? -3.824 -5.990 -12.657 1.00 28.49 528 ARG C N 1
ATOM 675 C CA . ARG B 2 31 ? -4.872 -5.888 -11.648 1.00 31.85 528 ARG C CA 1
ATOM 676 C C . ARG B 2 31 ? -4.800 -7.036 -10.651 1.00 30.81 528 ARG C C 1
ATOM 677 O O . ARG B 2 31 ? -4.924 -6.822 -9.439 1.00 32.69 528 ARG C O 1
ATOM 685 N N . GLU B 2 32 ? -4.605 -8.263 -11.141 1.00 29.76 529 GLU C N 1
ATOM 686 C CA . GLU B 2 32 ? -4.517 -9.409 -10.244 1.00 28.16 529 GLU C CA 1
ATOM 687 C C . GLU B 2 32 ? -3.319 -9.293 -9.312 1.00 36.70 529 GLU C C 1
ATOM 688 O O . GLU B 2 32 ? -3.430 -9.571 -8.113 1.00 26.81 529 GLU C O 1
ATOM 694 N N . SER B 2 33 ? -2.167 -8.884 -9.844 1.00 34.70 530 SER C N 1
ATOM 695 C CA . SER B 2 33 ? -0.959 -8.817 -9.031 1.00 28.44 530 SER C CA 1
ATOM 696 C C . SER B 2 33 ? -1.015 -7.666 -8.035 1.00 36.88 530 SER C C 1
ATOM 697 O O . SER B 2 33 ? -0.592 -7.822 -6.883 1.00 28.04 530 SER C O 1
ATOM 700 N N . GLU B 2 34 ? -1.527 -6.509 -8.463 1.00 27.16 531 GLU C N 1
ATOM 701 C CA . GLU B 2 34 ? -1.692 -5.384 -7.548 1.00 27.41 531 GLU C CA 1
ATOM 702 C C . GLU B 2 34 ? -2.542 -5.775 -6.346 1.00 42.82 531 GLU C C 1
ATOM 703 O O . GLU B 2 34 ? -2.260 -5.368 -5.212 1.00 32.66 531 GLU C O 1
ATOM 709 N N . LYS B 2 35 ? -3.578 -6.586 -6.570 1.00 29.83 532 LYS C N 1
ATOM 710 C CA . LYS B 2 35 ? -4.439 -6.989 -5.466 1.00 27.81 532 LYS C CA 1
ATOM 711 C C . LYS B 2 35 ? -3.724 -7.960 -4.539 1.00 33.16 532 LYS C C 1
ATOM 712 O O . LYS B 2 35 ? -3.827 -7.845 -3.311 1.00 42.41 532 LYS C O 1
ATOM 718 N N . THR B 2 36 ? -2.998 -8.925 -5.109 1.00 24.65 533 THR C N 1
ATOM 719 C CA . THR B 2 36 ? -2.212 -9.846 -4.293 1.00 35.30 533 THR C CA 1
ATOM 720 C C . THR B 2 36 ? -1.232 -9.088 -3.407 1.00 34.69 533 THR C C 1
ATOM 721 O O . THR B 2 36 ? -1.117 -9.365 -2.207 1.00 33.03 533 THR C O 1
ATOM 725 N N . VAL B 2 37 ? -0.529 -8.110 -3.980 1.00 24.82 534 VAL C N 1
ATOM 726 C CA . VAL B 2 37 ? 0.440 -7.328 -3.218 1.00 25.73 534 VAL C CA 1
ATOM 727 C C . VAL B 2 37 ? -0.256 -6.577 -2.087 1.00 25.31 534 VAL C C 1
ATOM 728 O O . VAL B 2 37 ? 0.118 -6.698 -0.917 1.00 32.02 534 VAL C O 1
ATOM 732 N N . ARG B 2 38 ? -1.276 -5.793 -2.436 1.00 23.96 535 ARG C N 1
ATOM 733 C CA . ARG B 2 38 ? -1.986 -4.971 -1.459 1.00 23.17 535 ARG C CA 1
ATOM 734 C C . ARG B 2 38 ? -2.458 -5.796 -0.270 1.00 32.94 535 ARG C C 1
ATOM 735 O O . ARG B 2 38 ? -2.278 -5.400 0.889 1.00 28.22 535 ARG C O 1
ATOM 743 N N . GLN B 2 39 ? -3.050 -6.960 -0.541 1.00 25.57 536 GLN C N 1
ATOM 744 C CA . GLN B 2 39 ? -3.708 -7.726 0.511 1.00 31.33 536 GLN C CA 1
ATOM 745 C C . GLN B 2 39 ? -2.699 -8.489 1.364 1.00 36.54 536 GLN C C 1
ATOM 746 O O . GLN B 2 39 ? -2.815 -8.523 2.594 1.00 31.01 536 GLN C O 1
ATOM 752 N N . PHE B 2 40 ? -1.694 -9.103 0.732 1.00 31.29 537 PHE C N 1
ATOM 753 C CA . PHE B 2 40 ? -0.635 -9.756 1.496 1.00 34.86 537 PHE C CA 1
ATOM 754 C C . PHE B 2 40 ? 0.232 -8.750 2.247 1.00 36.44 537 PHE C C 1
ATOM 755 O O . PHE B 2 40 ? 0.763 -9.079 3.312 1.00 33.26 537 PHE C O 1
ATOM 763 N N . THR B 2 41 ? 0.379 -7.533 1.720 1.00 36.71 538 THR C N 1
ATOM 764 C CA . THR B 2 41 ? 1.089 -6.471 2.422 1.00 24.38 538 THR C CA 1
ATOM 765 C C . THR B 2 41 ? 0.352 -6.027 3.679 1.00 37.31 538 THR C C 1
ATOM 766 O O . THR B 2 41 ? 0.993 -5.581 4.637 1.00 43.34 538 THR C O 1
ATOM 770 N N . ALA B 2 42 ? -0.974 -6.170 3.710 1.00 40.75 539 ALA C N 1
ATOM 771 C CA . ALA B 2 42 ? -1.715 -5.898 4.935 1.00 40.31 539 ALA C CA 1
ATOM 772 C C . ALA B 2 42 ? -1.284 -6.829 6.061 1.00 49.47 539 ALA C C 1
ATOM 773 O O . ALA B 2 42 ? -1.294 -6.429 7.230 1.00 43.47 539 ALA C O 1
ATOM 775 N N . LEU B 2 43 ? -0.895 -8.060 5.734 1.00 45.35 540 LEU C N 1
ATOM 776 C CA . LEU B 2 43 ? -0.390 -8.999 6.735 1.00 39.99 540 LEU C CA 1
ATOM 777 C C . LEU B 2 43 ? 0.838 -8.430 7.439 1.00 46.14 540 LEU C C 1
ATOM 778 O O . LEU B 2 43 ? 0.936 -8.479 8.663 1.00 49.07 540 LEU C O 1
ATOM 783 N N . MET C 1 1 ? 4.849 -16.464 1.122 1.00 19.25 1204 MET D N 1
ATOM 784 C CA . MET C 1 1 ? 4.908 -17.785 0.510 1.00 46.50 1204 MET D CA 1
ATOM 785 C C . MET C 1 1 ? 3.745 -17.957 -0.460 1.00 58.25 1204 MET D C 1
ATOM 786 O O . MET C 1 1 ? 3.943 -18.241 -1.640 1.00 41.17 1204 MET D O 1
ATOM 791 N N . GLY C 1 2 ? 2.524 -17.792 0.055 1.00 75.32 1205 GLY D N 1
ATOM 792 C CA . GLY C 1 2 ? 1.351 -17.869 -0.799 1.00 34.23 1205 GLY D CA 1
ATOM 793 C C . GLY C 1 2 ? 1.275 -16.741 -1.809 1.00 42.44 1205 GLY D C 1
ATOM 794 O O . GLY C 1 2 ? 0.798 -16.939 -2.931 1.00 41.96 1205 GLY D O 1
ATOM 795 N N . ALA C 1 3 ? 1.733 -15.545 -1.428 1.00 27.32 1206 ALA D N 1
ATOM 796 C CA . ALA C 1 3 ? 1.814 -14.448 -2.385 1.00 29.78 1206 ALA D CA 1
ATOM 797 C C . ALA C 1 3 ? 2.753 -14.796 -3.531 1.00 32.89 1206 ALA D C 1
ATOM 798 O O . ALA C 1 3 ? 2.475 -14.473 -4.690 1.00 29.70 1206 ALA D O 1
ATOM 800 N N . LEU C 1 4 ? 3.868 -15.462 -3.223 1.00 31.89 1207 LEU D N 1
ATOM 801 C CA . LEU C 1 4 ? 4.820 -15.858 -4.258 1.00 27.62 1207 LEU D CA 1
ATOM 802 C C . LEU C 1 4 ? 4.186 -16.833 -5.243 1.00 33.20 1207 LEU D C 1
ATOM 803 O O . LEU C 1 4 ? 4.371 -16.715 -6.460 1.00 28.08 1207 LEU D O 1
ATOM 808 N N . GLU C 1 5 ? 3.428 -17.806 -4.731 1.00 28.78 1208 GLU D N 1
ATOM 809 C CA . GLU C 1 5 ? 2.752 -18.763 -5.602 1.00 29.64 1208 GLU D CA 1
ATOM 810 C C . GLU C 1 5 ? 1.682 -18.074 -6.439 1.00 30.17 1208 GLU D C 1
ATOM 811 O O . GLU C 1 5 ? 1.536 -18.353 -7.635 1.00 32.03 1208 GLU D O 1
ATOM 817 N N . GLU C 1 6 ? 0.913 -17.174 -5.821 1.00 32.91 1209 GLU D N 1
ATOM 818 C CA . GLU C 1 6 ? -0.106 -16.430 -6.553 1.00 29.73 1209 GLU D CA 1
ATOM 819 C C . GLU C 1 6 ? 0.513 -15.633 -7.691 1.00 33.03 1209 GLU D C 1
ATOM 820 O O . GLU C 1 6 ? 0.087 -15.737 -8.846 1.00 30.26 1209 GLU D O 1
ATOM 826 N N . LEU C 1 7 ? 1.519 -14.814 -7.370 1.00 25.14 1210 LEU D N 1
ATOM 827 C CA . LEU C 1 7 ? 2.152 -13.989 -8.391 1.00 32.92 1210 LEU D CA 1
ATOM 828 C C . LEU C 1 7 ? 2.745 -14.849 -9.495 1.00 32.93 1210 LEU D C 1
ATOM 829 O O . LEU C 1 7 ? 2.627 -14.519 -10.681 1.00 29.15 1210 LEU D O 1
ATOM 834 N N . ARG C 1 8 ? 3.384 -15.958 -9.121 1.00 31.29 1211 ARG D N 1
ATOM 835 C CA . ARG C 1 8 ? 3.889 -16.898 -10.112 1.00 28.15 1211 ARG D CA 1
ATOM 836 C C . ARG C 1 8 ? 2.754 -17.461 -10.950 1.00 30.44 1211 ARG D C 1
ATOM 837 O O . ARG C 1 8 ? 2.891 -17.622 -12.167 1.00 29.37 1211 ARG D O 1
ATOM 845 N N . GLY C 1 9 ? 1.621 -17.761 -10.315 1.00 28.74 1212 GLY D N 1
ATOM 846 C CA . GLY C 1 9 ? 0.496 -18.300 -11.053 1.00 17.28 1212 GLY D CA 1
ATOM 847 C C . GLY C 1 9 ? -0.085 -17.296 -12.031 1.00 31.77 1212 GLY D C 1
ATOM 848 O O . GLY C 1 9 ? -0.506 -17.657 -13.131 1.00 41.89 1212 GLY D O 1
ATOM 849 N N . GLN C 1 10 ? -0.096 -16.020 -11.642 1.00 20.70 1213 GLN D N 1
ATOM 850 C CA . GLN C 1 10 ? -0.649 -14.986 -12.508 1.00 22.41 1213 GLN D CA 1
ATOM 851 C C . GLN C 1 10 ? 0.251 -14.733 -13.707 1.00 31.73 1213 GLN D C 1
ATOM 852 O O . GLN C 1 10 ? -0.239 -14.510 -14.820 1.00 38.47 1213 GLN D O 1
ATOM 858 N N . TYR C 1 11 ? 1.569 -14.749 -13.501 1.00 25.93 1214 TYR D N 1
ATOM 859 C CA . TYR C 1 11 ? 2.482 -14.614 -14.629 1.00 31.12 1214 TYR D CA 1
ATOM 860 C C . TYR C 1 11 ? 2.278 -15.746 -15.626 1.00 40.18 1214 TYR D C 1
ATOM 861 O O . TYR C 1 11 ? 2.134 -15.512 -16.832 1.00 30.43 1214 TYR D O 1
ATOM 870 N N . ILE C 1 12 ? 2.268 -16.987 -15.130 1.00 36.42 1215 ILE D N 1
ATOM 871 C CA . ILE C 1 12 ? 2.130 -18.154 -15.998 1.00 33.81 1215 ILE D CA 1
ATOM 872 C C . ILE C 1 12 ? 0.838 -18.074 -16.794 1.00 40.17 1215 ILE D C 1
ATOM 873 O O . ILE C 1 12 ? 0.808 -18.367 -17.996 1.00 38.27 1215 ILE D O 1
ATOM 878 N N . LYS C 1 13 ? -0.251 -17.669 -16.138 1.00 31.11 1216 LYS D N 1
ATOM 879 C CA . LYS C 1 13 ? -1.529 -17.558 -16.831 1.00 37.62 1216 LYS D CA 1
ATOM 880 C C . LYS C 1 13 ? -1.474 -16.496 -17.920 1.00 43.80 1216 LYS D C 1
ATOM 881 O O . LYS C 1 13 ? -2.002 -16.700 -19.021 1.00 36.38 1216 LYS D O 1
ATOM 887 N N . ALA C 1 14 ? -0.835 -15.359 -17.633 1.00 27.41 1217 ALA D N 1
ATOM 888 C CA . ALA C 1 14 ? -0.729 -14.296 -18.627 1.00 33.97 1217 ALA D CA 1
ATOM 889 C C . ALA C 1 14 ? -0.017 -14.788 -19.878 1.00 43.78 1217 ALA D C 1
ATOM 890 O O . ALA C 1 14 ? -0.509 -14.607 -20.994 1.00 28.73 1217 ALA D O 1
ATOM 892 N N . VAL C 1 15 ? 1.139 -15.435 -19.706 1.00 37.68 1218 VAL D N 1
ATOM 893 C CA . VAL C 1 15 ? 1.930 -15.851 -20.860 1.00 34.89 1218 VAL D CA 1
ATOM 894 C C . VAL C 1 15 ? 1.267 -17.016 -21.587 1.00 44.77 1218 VAL D C 1
ATOM 895 O O . VAL C 1 15 ? 1.370 -17.125 -22.815 1.00 32.03 1218 VAL D O 1
ATOM 899 N N . LYS C 1 16 ? 0.571 -17.896 -20.859 1.00 38.74 1219 LYS D N 1
ATOM 900 C CA . LYS C 1 16 ? -0.105 -19.008 -21.518 1.00 40.01 1219 LYS D CA 1
ATOM 901 C C . LYS C 1 16 ? -1.286 -18.526 -22.346 1.00 42.40 1219 LYS D C 1
ATOM 902 O O . LYS C 1 16 ? -1.679 -19.193 -23.307 1.00 41.63 1219 LYS D O 1
ATOM 908 N N . LYS C 1 17 ? -1.861 -17.376 -21.991 1.00 31.20 1220 LYS D N 1
ATOM 909 C CA . LYS C 1 17 ? -2.893 -16.775 -22.827 1.00 32.86 1220 LYS D CA 1
ATOM 910 C C . LYS C 1 17 ? -2.289 -16.105 -24.051 1.00 38.60 1220 LYS D C 1
ATOM 911 O O . LYS C 1 17 ? -2.884 -16.129 -25.133 1.00 41.23 1220 LYS D O 1
ATOM 917 N N . ILE C 1 18 ? -1.117 -15.489 -23.891 1.00 33.87 1221 ILE D N 1
ATOM 918 C CA . ILE C 1 18 ? -0.436 -14.875 -25.026 1.00 33.24 1221 ILE D CA 1
ATOM 919 C C . ILE C 1 18 ? -0.057 -15.937 -26.047 1.00 34.74 1221 ILE D C 1
ATOM 920 O O . ILE C 1 18 ? -0.189 -15.734 -27.259 1.00 40.32 1221 ILE D O 1
ATOM 925 N N . LYS C 1 19 ? 0.395 -17.097 -25.571 1.00 35.13 1222 LYS D N 1
ATOM 926 C CA . LYS C 1 19 ? 0.736 -18.191 -26.471 1.00 33.27 1222 LYS D CA 1
ATOM 927 C C . LYS C 1 19 ? -0.501 -18.726 -27.181 1.00 44.21 1222 LYS D C 1
ATOM 928 O O . LYS C 1 19 ? -0.460 -19.006 -28.384 1.00 41.48 1222 LYS D O 1
ATOM 934 N N . CYS C 1 20 ? -1.612 -18.871 -26.454 1.00 39.25 1223 CYS D N 1
ATOM 935 C CA . CYS C 1 20 ? -2.847 -19.321 -27.089 1.00 39.15 1223 CYS D CA 1
ATOM 936 C C . CYS C 1 20 ? -3.298 -18.343 -28.163 1.00 35.22 1223 CYS D C 1
ATOM 937 O O . CYS C 1 20 ? -3.782 -18.755 -29.224 1.00 44.93 1223 CYS D O 1
ATOM 940 N N . ASP C 1 21 ? -3.149 -17.042 -27.906 1.00 39.69 1224 ASP D N 1
ATOM 941 C CA . ASP C 1 21 ? -3.535 -16.046 -28.897 1.00 36.49 1224 ASP D CA 1
ATOM 942 C C . ASP C 1 21 ? -2.632 -16.109 -30.123 1.00 42.44 1224 ASP D C 1
ATOM 943 O O . ASP C 1 21 ? -3.116 -16.043 -31.258 1.00 43.48 1224 ASP D O 1
ATOM 948 N N . MET C 1 22 ? -1.320 -16.252 -29.915 1.00 33.47 1225 MET D N 1
ATOM 949 C CA . MET C 1 22 ? -0.396 -16.320 -31.043 1.00 34.48 1225 MET D CA 1
ATOM 950 C C . MET C 1 22 ? -0.577 -17.607 -31.836 1.00 51.23 1225 MET D C 1
ATOM 951 O O . MET C 1 22 ? -0.470 -17.603 -33.068 1.00 45.27 1225 MET D O 1
ATOM 956 N N . LEU C 1 23 ? -0.836 -18.719 -31.143 1.00 39.14 1226 LEU D N 1
ATOM 957 C CA . LEU C 1 23 ? -1.094 -19.985 -31.822 1.00 46.57 1226 LEU D CA 1
ATOM 958 C C . LEU C 1 23 ? -2.266 -19.865 -32.787 1.00 49.40 1226 LEU D C 1
ATOM 959 O O . LEU C 1 23 ? -2.208 -20.352 -33.921 1.00 48.70 1226 LEU D O 1
ATOM 964 N N . ARG C 1 24 ? -3.348 -19.220 -32.345 1.00 36.73 1227 ARG D N 1
ATOM 965 C CA . ARG C 1 24 ? -4.517 -19.064 -33.203 1.00 43.66 1227 ARG D CA 1
ATOM 966 C C . ARG C 1 24 ? -4.272 -18.024 -34.288 1.00 52.55 1227 ARG D C 1
ATOM 967 O O . ARG C 1 24 ? -4.713 -18.195 -35.430 1.00 33.08 1227 ARG D O 1
ATOM 975 N N . TYR C 1 25 ? -3.583 -16.933 -33.946 1.00 46.24 1228 TYR D N 1
ATOM 976 C CA . TYR C 1 25 ? -3.242 -15.924 -34.945 1.00 44.04 1228 TYR D CA 1
ATOM 977 C C . TYR C 1 25 ? -2.392 -16.521 -36.059 1.00 46.53 1228 TYR D C 1
ATOM 978 O O . TYR C 1 25 ? -2.595 -16.216 -37.239 1.00 45.42 1228 TYR D O 1
ATOM 987 N N . ILE C 1 26 ? -1.447 -17.390 -35.699 1.00 43.12 1229 ILE D N 1
ATOM 988 C CA . ILE C 1 26 ? -0.550 -17.983 -36.685 1.00 46.44 1229 ILE D CA 1
ATOM 989 C C . ILE C 1 26 ? -1.301 -18.971 -37.571 1.00 46.48 1229 ILE D C 1
ATOM 990 O O . ILE C 1 26 ? -1.202 -18.923 -38.804 1.00 39.43 1229 ILE D O 1
ATOM 995 N N . GLN C 1 27 ? -2.046 -19.894 -36.954 1.00 47.66 1230 GLN D N 1
ATOM 996 C CA . GLN C 1 27 ? -2.837 -20.846 -37.725 1.00 45.52 1230 GLN D CA 1
ATOM 997 C C . GLN C 1 27 ? -3.771 -20.123 -38.684 1.00 45.31 1230 GLN D C 1
ATOM 998 O O . GLN C 1 27 ? -3.911 -20.521 -39.846 1.00 52.36 1230 GLN D O 1
ATOM 1004 N N . GLU C 1 28 ? -4.401 -19.043 -38.218 1.00 47.81 1231 GLU D N 1
ATOM 1005 C CA . GLU C 1 28 ? -5.248 -18.243 -39.095 1.00 53.82 1231 GLU D CA 1
ATOM 1006 C C . GLU C 1 28 ? -4.435 -17.613 -40.218 1.00 52.35 1231 GLU D C 1
ATOM 1007 O O . GLU C 1 28 ? -4.878 -17.579 -41.371 1.00 53.62 1231 GLU D O 1
ATOM 1013 N N . SER C 1 29 ? -3.233 -17.123 -39.905 1.00 51.83 1232 SER D N 1
ATOM 1014 C CA . SER C 1 29 ? -2.434 -16.446 -40.921 1.00 47.40 1232 SER D CA 1
ATOM 1015 C C . SER C 1 29 ? -1.988 -17.415 -42.009 1.00 48.38 1232 SER D C 1
ATOM 1016 O O . SER C 1 29 ? -1.934 -17.048 -43.189 1.00 50.31 1232 SER D O 1
ATOM 1019 N N . LYS C 1 30 ? -1.677 -18.658 -41.637 1.00 40.86 1233 LYS D N 1
ATOM 1020 C CA . LYS C 1 30 ? -1.231 -19.629 -42.630 1.00 45.83 1233 LYS D CA 1
ATOM 1021 C C . LYS C 1 30 ? -2.386 -20.093 -43.510 1.00 58.70 1233 LYS D C 1
ATOM 1022 O O . LYS C 1 30 ? -2.193 -20.361 -44.702 1.00 42.84 1233 LYS D O 1
ATOM 1028 N N . GLU C 1 31 ? -3.592 -20.197 -42.944 1.00 44.73 1234 GLU D N 1
ATOM 1029 C CA . GLU C 1 31 ? -4.758 -20.535 -43.755 1.00 45.23 1234 GLU D CA 1
ATOM 1030 C C . GLU C 1 31 ? -5.060 -19.422 -44.749 1.00 51.56 1234 GLU D C 1
ATOM 1031 O O . GLU C 1 31 ? -5.395 -19.681 -45.912 1.00 59.10 1234 GLU D O 1
ATOM 1037 N N . ARG C 1 32 ? -4.940 -18.169 -44.305 1.00 42.25 1235 ARG D N 1
ATOM 1038 C CA . ARG C 1 32 ? -5.145 -17.043 -45.208 1.00 52.82 1235 ARG D CA 1
ATOM 1039 C C . ARG C 1 32 ? -4.076 -17.011 -46.292 1.00 47.89 1235 ARG D C 1
ATOM 1040 O O . ARG C 1 32 ? -4.356 -16.642 -47.438 1.00 45.52 1235 ARG D O 1
ATOM 1048 N N . ALA C 1 33 ? -2.844 -17.403 -45.953 1.00 38.44 1236 ALA D N 1
ATOM 1049 C CA . ALA C 1 33 ? -1.800 -17.506 -46.967 1.00 40.45 1236 ALA D CA 1
ATOM 1050 C C . ALA C 1 33 ? -2.087 -18.647 -47.933 1.00 57.45 1236 ALA D C 1
ATOM 1051 O O . ALA C 1 33 ? -1.880 -18.511 -49.145 1.00 44.75 1236 ALA D O 1
ATOM 1053 N N . ALA C 1 34 ? -2.554 -19.783 -47.412 1.00 48.76 1237 ALA D N 1
ATOM 1054 C CA . ALA C 1 34 ? -2.905 -20.898 -48.281 1.00 41.46 1237 ALA D CA 1
ATOM 1055 C C . ALA C 1 34 ? -4.078 -20.539 -49.180 1.00 51.92 1237 ALA D C 1
ATOM 1056 O O . ALA C 1 34 ? -4.099 -20.902 -50.363 1.00 50.19 1237 ALA D O 1
ATOM 1058 N N . GLU C 1 35 ? -5.063 -19.817 -48.638 1.00 48.62 1238 GLU D N 1
ATOM 1059 C CA . GLU C 1 35 ? -6.163 -19.350 -49.473 1.00 54.07 1238 GLU D CA 1
ATOM 1060 C C . GLU C 1 35 ? -5.662 -18.469 -50.607 1.00 58.13 1238 GLU D C 1
ATOM 1061 O O . GLU C 1 35 ? -6.228 -18.492 -51.705 1.00 38.98 1238 GLU D O 1
ATOM 1067 N N . MET C 1 36 ? -4.597 -17.699 -50.369 1.00 59.93 1239 MET D N 1
ATOM 1068 C CA . MET C 1 36 ? -4.028 -16.872 -51.426 1.00 57.95 1239 MET D CA 1
ATOM 1069 C C . MET C 1 36 ? -3.327 -17.705 -52.486 1.00 56.44 1239 MET D C 1
ATOM 1070 O O . MET C 1 36 ? -3.135 -17.226 -53.608 1.00 59.35 1239 MET D O 1
ATOM 1075 N N . VAL C 1 37 ? -2.937 -18.935 -52.154 1.00 50.22 1240 VAL D N 1
ATOM 1076 C CA . VAL C 1 37 ? -2.350 -19.821 -53.151 1.00 50.53 1240 VAL D CA 1
ATOM 1077 C C . VAL C 1 37 ? -3.428 -20.350 -54.088 1.00 50.95 1240 VAL D C 1
ATOM 1078 O O . VAL C 1 37 ? -3.262 -20.350 -55.313 1.00 43.01 1240 VAL D O 1
ATOM 1082 N N . LYS C 1 38 ? -4.549 -20.807 -53.525 1.00 40.48 1241 LYS D N 1
ATOM 1083 C CA . LYS C 1 38 ? -5.663 -21.279 -54.341 1.00 38.63 1241 LYS D CA 1
ATOM 1084 C C . LYS C 1 38 ? -6.178 -20.181 -55.260 1.00 45.75 1241 LYS D C 1
ATOM 1085 O O . LYS C 1 38 ? -6.287 -20.369 -56.477 1.00 61.00 1241 LYS D O 1
ATOM 1091 N N . ALA C 1 39 ? -6.500 -19.018 -54.680 1.00 38.27 1242 ALA D N 1
ATOM 1092 C CA . ALA C 1 39 ? -7.129 -17.939 -55.436 1.00 47.02 1242 ALA D CA 1
ATOM 1093 C C . ALA C 1 39 ? -6.339 -17.564 -56.680 1.00 52.31 1242 ALA D C 1
ATOM 1094 O O . ALA C 1 39 ? -6.916 -17.062 -57.652 1.00 46.66 1242 ALA D O 1
ATOM 1096 N N . GLU C 1 40 ? -5.028 -17.797 -56.674 1.00 47.04 1243 GLU D N 1
ATOM 1097 C CA . GLU C 1 40 ? -4.178 -17.393 -57.784 1.00 49.85 1243 GLU D CA 1
ATOM 1098 C C . GLU C 1 40 ? -3.964 -18.496 -58.811 1.00 61.49 1243 GLU D C 1
ATOM 1099 O O . GLU C 1 40 ? -3.849 -18.201 -60.005 1.00 62.12 1243 GLU D O 1
ATOM 1105 N N . VAL C 1 41 ? -3.895 -19.760 -58.385 1.00 41.99 1244 VAL D N 1
ATOM 1106 C CA . VAL C 1 41 ? -3.968 -20.858 -59.347 1.00 49.79 1244 VAL D CA 1
ATOM 1107 C C . VAL C 1 41 ? -5.235 -20.724 -60.178 1.00 50.91 1244 VAL D C 1
ATOM 1108 O O . VAL C 1 41 ? -5.253 -21.021 -61.380 1.00 62.68 1244 VAL D O 1
ATOM 1112 N N . LEU C 1 42 ? -6.308 -20.237 -59.551 1.00 35.39 1245 LEU D N 1
ATOM 1113 C CA . LEU C 1 42 ? -7.545 -19.963 -60.269 1.00 46.32 1245 LEU D CA 1
ATOM 1114 C C . LEU C 1 42 ? -7.405 -18.786 -61.225 1.00 59.09 1245 LEU D C 1
ATOM 1115 O O . LEU C 1 42 ? -8.129 -18.716 -62.225 1.00 65.58 1245 LEU D O 1
ATOM 1120 N N . ARG C 1 43 ? -6.494 -17.852 -60.941 1.00 51.72 1246 ARG D N 1
ATOM 1121 C CA . ARG C 1 43 ? -6.262 -16.750 -61.867 1.00 66.62 1246 ARG D CA 1
ATOM 1122 C C . ARG C 1 43 ? -5.459 -17.164 -63.096 1.00 69.44 1246 ARG D C 1
ATOM 1123 O O . ARG C 1 43 ? -5.434 -16.409 -64.076 1.00 81.41 1246 ARG D O 1
ATOM 1131 N N . GLU C 1 44 ? -4.808 -18.334 -63.072 1.00 54.84 1247 GLU D N 1
ATOM 1132 C CA . GLU C 1 44 ? -4.207 -18.882 -64.282 1.00 62.56 1247 GLU D CA 1
ATOM 1133 C C . GLU C 1 44 ? -5.239 -19.415 -65.253 1.00 60.28 1247 GLU D C 1
ATOM 1134 O O . GLU C 1 44 ? -4.914 -19.613 -66.427 1.00 67.10 1247 GLU D O 1
ATOM 1140 N N . ARG C 1 45 ? -6.446 -19.720 -64.776 1.00 60.11 1248 ARG D N 1
ATOM 1141 C CA . ARG C 1 45 ? -7.526 -20.067 -65.688 1.00 56.37 1248 ARG D CA 1
ATOM 1142 C C . ARG C 1 45 ? -7.669 -18.996 -66.756 1.00 72.02 1248 ARG D C 1
ATOM 1143 O O . ARG C 1 45 ? -7.828 -19.297 -67.943 1.00 68.85 1248 ARG D O 1
ATOM 1151 N N . GLN C 1 46 ? -7.581 -17.729 -66.344 1.00 70.23 1249 GLN D N 1
ATOM 1152 C CA . GLN C 1 46 ? -7.590 -16.630 -67.301 1.00 67.48 1249 GLN D CA 1
ATOM 1153 C C . GLN C 1 46 ? -6.422 -16.734 -68.276 1.00 72.97 1249 GLN D C 1
ATOM 1154 O O . GLN C 1 46 ? -6.572 -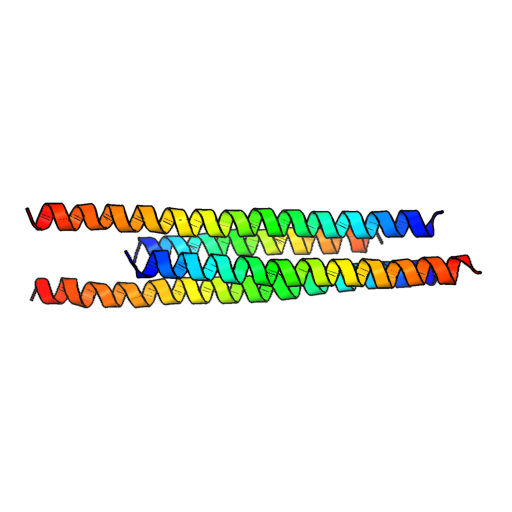16.444 -69.468 1.00 85.77 1249 GLN D O 1
ATOM 1160 N N . GLU C 1 47 ? -5.254 -17.164 -67.791 1.00 64.78 1250 GLU D N 1
ATOM 1161 C CA . GLU C 1 47 ? -4.097 -17.318 -68.669 1.00 69.90 1250 GLU D CA 1
ATOM 1162 C C . GLU C 1 47 ? -4.260 -18.524 -69.586 1.00 70.68 1250 GLU D C 1
ATOM 1163 O O . GLU C 1 47 ? -4.051 -18.424 -70.802 1.00 66.11 1250 GLU D O 1
ATOM 1169 N N . THR C 1 48 ? -4.631 -19.677 -69.019 1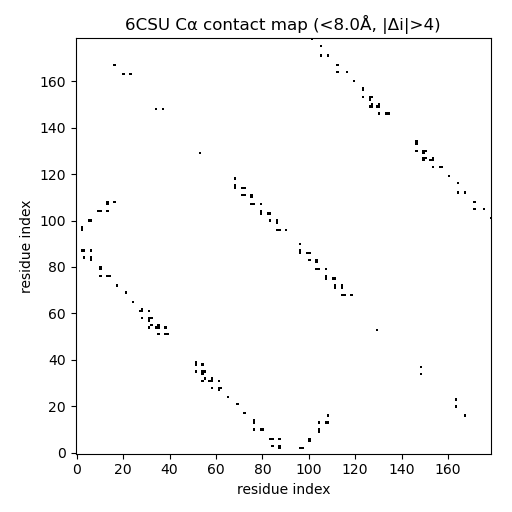.00 59.75 1251 THR D N 1
ATOM 1170 C CA . THR C 1 48 ? -4.833 -20.869 -69.837 1.00 72.81 1251 THR D CA 1
ATOM 1171 C C . THR C 1 48 ? -5.970 -20.679 -70.832 1.00 75.88 1251 THR D C 1
ATOM 1172 O O . THR C 1 48 ? -5.936 -21.251 -71.928 1.00 68.25 1251 THR D O 1
ATOM 1176 N N . ALA C 1 49 ? -6.984 -19.889 -70.470 1.00 76.13 1252 ALA D N 1
ATOM 1177 C CA . ALA C 1 49 ? -8.034 -19.552 -71.425 1.00 67.12 1252 ALA D CA 1
ATOM 1178 C C . ALA C 1 49 ? -7.470 -18.730 -72.575 1.00 83.55 1252 ALA D C 1
ATOM 1179 O O . ALA C 1 49 ? -7.773 -18.985 -73.746 1.00 67.00 1252 ALA D O 1
ATOM 1181 N N . ARG C 1 50 ? -6.638 -17.735 -72.254 1.00 83.29 1253 ARG D N 1
ATOM 1182 C CA . ARG C 1 50 ? -5.979 -16.952 -73.291 1.00 81.99 1253 ARG D CA 1
ATOM 1183 C C . ARG C 1 50 ? -5.129 -17.831 -74.199 1.00 71.94 1253 ARG D C 1
ATOM 1184 O O . ARG C 1 50 ? -4.977 -17.536 -75.389 1.00 82.16 1253 ARG D O 1
ATOM 1192 N N . LYS C 1 51 ? -4.576 -18.917 -73.656 1.00 72.29 1254 LYS D N 1
ATOM 1193 C CA . LYS C 1 51 ? -3.748 -19.828 -74.436 1.00 77.71 1254 LYS D CA 1
ATOM 1194 C C . LYS C 1 51 ? -4.587 -20.738 -75.328 1.00 69.27 1254 LYS D C 1
ATOM 1195 O O . LYS C 1 51 ? 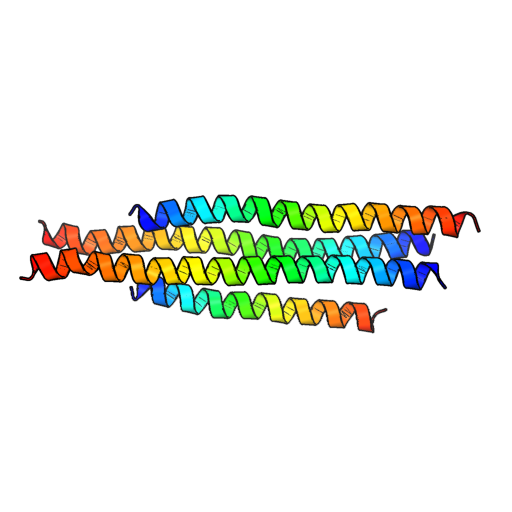-4.137 -21.127 -76.412 1.00 52.10 1254 LYS D O 1
ATOM 1201 N N . MET C 1 52 ? -5.794 -21.086 -74.892 1.00 78.18 1255 MET D N 1
ATOM 1202 C CA . MET C 1 52 ? -6.729 -21.831 -75.727 1.00 65.77 1255 MET D CA 1
ATOM 1203 C C . MET C 1 52 ? -7.127 -20.996 -76.941 1.00 66.60 1255 MET D C 1
ATOM 1204 O O . MET C 1 52 ? -7.549 -21.532 -77.966 1.00 61.53 1255 MET D O 1
ATOM 1209 N N . ALA D 2 1 ? 1.785 -17.979 -57.999 1.00 106.63 498 ALA A N 1
ATOM 1210 C CA . ALA D 2 1 ? 1.743 -19.182 -57.183 1.00 95.63 498 ALA A CA 1
ATOM 1211 C C . ALA D 2 1 ? 3.060 -19.349 -56.484 1.00 102.55 498 ALA A C 1
ATOM 1212 O O . ALA D 2 1 ? 3.118 -19.231 -55.267 1.00 105.55 498 ALA A O 1
ATOM 1214 N N . CYS D 2 2 ? 4.117 -19.616 -57.262 1.00 111.63 499 CYS A N 1
ATOM 1215 C CA . CYS D 2 2 ? 5.466 -19.697 -56.711 1.00 112.68 499 CYS A CA 1
ATOM 1216 C C . CYS D 2 2 ? 5.822 -18.461 -55.889 1.00 115.64 499 CYS A C 1
ATOM 1217 O O . CYS D 2 2 ? 6.706 -18.527 -55.032 1.00 117.13 499 CYS A O 1
ATOM 1220 N N . LEU D 2 3 ? 5.143 -17.336 -56.122 1.00 100.74 500 LEU A N 1
ATOM 1221 C CA . LEU D 2 3 ? 5.177 -16.227 -55.176 1.00 100.49 500 LEU A CA 1
ATOM 1222 C C . LEU D 2 3 ? 4.504 -16.630 -53.866 1.00 91.18 500 LEU A C 1
ATOM 1223 O O . LEU D 2 3 ? 5.132 -16.635 -52.805 1.00 102.75 500 LEU A O 1
ATOM 1228 N N . ASN D 2 4 ? 3.240 -17.033 -53.929 1.00 76.03 501 ASN A N 1
ATOM 1229 C CA . ASN D 2 4 ? 2.464 -17.259 -52.716 1.00 97.47 501 ASN A CA 1
ATOM 1230 C C . ASN D 2 4 ? 2.834 -18.554 -52.010 1.00 89.50 501 ASN A C 1
ATOM 1231 O O . ASN D 2 4 ? 2.605 -18.669 -50.806 1.00 91.70 501 ASN A O 1
ATOM 1236 N N . THR D 2 5 ? 3.369 -19.539 -52.730 1.00 51.43 502 THR A N 1
ATOM 1237 C CA . THR D 2 5 ? 3.905 -20.728 -52.079 1.00 66.78 502 THR A CA 1
ATOM 1238 C C . THR D 2 5 ? 5.206 -20.408 -51.364 1.00 57.08 502 THR A C 1
ATOM 1239 O O . THR D 2 5 ? 5.426 -20.883 -50.248 1.00 67.49 502 THR A O 1
ATOM 1243 N N . ARG D 2 6 ? 6.067 -19.603 -51.993 1.00 46.03 503 ARG A N 1
ATOM 1244 C CA . ARG D 2 6 ? 7.235 -19.068 -51.306 1.00 52.35 503 ARG A CA 1
ATOM 1245 C C . ARG D 2 6 ? 6.811 -18.316 -50.057 1.00 66.79 503 ARG A C 1
ATOM 1246 O O . ARG D 2 6 ? 7.479 -18.391 -49.022 1.00 47.93 503 ARG A O 1
ATOM 1254 N N . PHE D 2 7 ? 5.677 -17.617 -50.125 1.00 57.00 504 PHE A N 1
ATOM 1255 C CA . PHE D 2 7 ? 5.204 -16.855 -48.973 1.00 53.72 504 PHE A CA 1
ATOM 1256 C C . PHE D 2 7 ? 4.800 -17.787 -47.841 1.00 61.35 504 PHE A C 1
ATOM 1257 O O . PHE D 2 7 ? 5.207 -17.588 -46.690 1.00 56.98 504 PHE A O 1
ATOM 1265 N N . LEU D 2 8 ? 4.025 -18.829 -48.154 1.00 51.27 505 LEU A N 1
ATOM 1266 C CA . LEU D 2 8 ? 3.543 -19.736 -47.120 1.00 49.40 505 LEU A CA 1
ATOM 1267 C C . LEU D 2 8 ? 4.693 -20.498 -46.484 1.00 60.78 505 LEU A C 1
ATOM 1268 O O . LEU D 2 8 ? 4.678 -20.749 -45.274 1.00 60.99 505 LEU A O 1
ATOM 1273 N N . GLU D 2 9 ? 5.695 -20.874 -47.281 1.00 48.84 506 GLU A N 1
ATOM 1274 C CA . GLU D 2 9 ? 6.876 -21.536 -46.740 1.00 52.38 506 GLU A CA 1
ATOM 1275 C C . GLU D 2 9 ? 7.510 -20.695 -45.641 1.00 50.44 506 GLU A C 1
ATOM 1276 O O . GLU D 2 9 ? 7.689 -21.153 -44.508 1.00 62.63 506 GLU A O 1
ATOM 1282 N N . GLU D 2 10 ? 7.826 -19.438 -45.963 1.00 47.00 507 GLU A N 1
ATOM 1283 C CA . GLU D 2 10 ? 8.559 -18.583 -45.036 1.00 56.79 507 GLU A CA 1
ATOM 1284 C C . GLU D 2 10 ? 7.764 -18.318 -43.764 1.00 59.77 507 GLU A C 1
ATOM 1285 O O . GLU D 2 10 ? 8.330 -18.323 -42.665 1.00 51.77 507 GLU A O 1
ATOM 1291 N N . GLU D 2 11 ? 6.454 -18.087 -43.885 1.00 51.71 508 GLU A N 1
ATOM 1292 C CA . GLU D 2 11 ? 5.638 -17.882 -42.693 1.00 52.66 508 GLU A CA 1
ATOM 1293 C C . GLU D 2 11 ? 5.620 -19.125 -41.814 1.00 53.97 508 GLU A C 1
ATOM 1294 O O . GLU D 2 11 ? 5.548 -19.016 -40.587 1.00 50.15 508 GLU A O 1
ATOM 1300 N N . GLU D 2 12 ? 5.696 -20.312 -42.419 1.00 58.57 509 GLU A N 1
ATOM 1301 C CA . GLU D 2 12 ? 5.827 -21.534 -41.634 1.00 50.34 509 GLU A CA 1
ATOM 1302 C C . GLU D 2 12 ? 7.111 -21.521 -40.814 1.00 45.74 509 GLU A C 1
ATOM 1303 O O . GLU D 2 12 ? 7.100 -21.823 -39.617 1.00 48.54 509 GLU A O 1
ATOM 1309 N N . LEU D 2 13 ? 8.232 -21.170 -41.449 1.00 47.54 510 LEU A N 1
ATOM 1310 C CA . LEU D 2 13 ? 9.507 -21.120 -40.740 1.00 42.90 510 LEU A CA 1
ATOM 1311 C C . LEU D 2 13 ? 9.485 -20.065 -39.644 1.00 50.17 510 LEU A C 1
ATOM 1312 O O . LEU D 2 13 ? 9.830 -20.344 -38.490 1.00 62.95 510 LEU A O 1
ATOM 1317 N N . ARG D 2 14 ? 9.081 -18.841 -39.986 1.00 49.43 511 ARG A N 1
ATOM 1318 C CA . ARG D 2 14 ? 9.204 -17.750 -39.027 1.00 45.56 511 ARG A CA 1
ATOM 1319 C C . ARG D 2 14 ? 8.148 -17.835 -37.932 1.00 55.51 511 ARG A C 1
ATOM 1320 O O . ARG D 2 14 ? 8.365 -17.320 -36.830 1.00 56.19 511 ARG A O 1
ATOM 1328 N N . SER D 2 15 ? 7.011 -18.481 -38.198 1.00 51.57 512 SER A N 1
ATOM 1329 C CA . SER D 2 15 ? 6.037 -18.686 -37.131 1.00 43.54 512 SER A CA 1
ATOM 1330 C C . SER D 2 15 ? 6.489 -19.798 -36.199 1.00 53.86 512 SER A C 1
ATOM 1331 O O . SER D 2 15 ? 6.248 -19.740 -34.989 1.00 59.79 512 SER A O 1
ATOM 1334 N N . HIS D 2 16 ? 7.138 -20.827 -36.744 1.00 49.90 513 HIS A N 1
ATOM 1335 C CA . HIS D 2 16 ? 7.689 -21.868 -35.888 1.00 57.08 513 HIS A CA 1
ATOM 1336 C C . HIS D 2 16 ? 8.793 -21.309 -35.005 1.00 58.90 513 HIS A C 1
ATOM 1337 O O . HIS D 2 16 ? 8.916 -21.686 -33.835 1.00 60.96 513 HIS A O 1
ATOM 1344 N N . HIS D 2 17 ? 9.597 -20.395 -35.547 1.00 53.03 514 HIS A N 1
ATOM 1345 C CA . HIS D 2 17 ? 10.651 -19.772 -34.756 1.00 59.81 514 HIS A CA 1
ATOM 1346 C C . HIS D 2 17 ? 10.068 -18.990 -33.586 1.00 70.65 514 HIS A C 1
ATOM 1347 O O . HIS D 2 17 ? 10.553 -19.092 -32.453 1.00 71.81 514 HIS A O 1
ATOM 1354 N N . ILE D 2 18 ? 9.016 -18.207 -33.840 1.00 67.64 515 ILE A N 1
ATOM 1355 C CA . ILE D 2 18 ? 8.461 -17.349 -32.795 1.00 54.74 515 ILE A CA 1
ATOM 1356 C C . ILE D 2 18 ? 7.873 -18.192 -31.671 1.00 60.69 515 ILE A C 1
ATOM 1357 O O . ILE D 2 18 ? 7.938 -17.816 -30.494 1.00 72.26 515 ILE A O 1
ATOM 1362 N N . LEU D 2 19 ? 7.319 -19.358 -32.007 1.00 60.43 516 LEU A N 1
ATOM 1363 C CA . LEU D 2 19 ? 6.728 -20.216 -30.988 1.00 58.82 516 LEU A CA 1
ATOM 1364 C C . LEU D 2 19 ? 7.808 -20.916 -30.178 1.00 65.17 516 LEU A C 1
ATOM 1365 O O . LEU D 2 19 ? 7.706 -21.026 -28.950 1.00 73.43 516 LEU A O 1
ATOM 1370 N N . GLU D 2 20 ? 8.849 -21.400 -30.859 1.00 60.65 517 GLU A N 1
ATOM 1371 C CA . GLU D 2 20 ? 10.028 -21.980 -30.230 1.00 67.83 517 GLU A CA 1
ATOM 1372 C C . GLU D 2 20 ? 10.557 -21.084 -29.122 1.00 71.26 517 GLU A C 1
ATOM 1373 O O . GLU D 2 20 ? 10.524 -21.447 -27.941 1.00 64.93 517 GLU A O 1
ATOM 1379 N N . ARG D 2 21 ? 11.040 -19.903 -29.512 1.00 67.43 518 ARG A N 1
ATOM 1380 C CA . ARG D 2 21 ? 11.671 -18.989 -28.567 1.00 76.25 518 ARG A CA 1
ATOM 1381 C C . ARG D 2 21 ? 10.717 -18.563 -27.461 1.00 79.38 518 ARG A C 1
ATOM 1382 O O . ARG D 2 21 ? 11.159 -18.244 -26.353 1.00 81.10 518 ARG A O 1
ATOM 1390 N N . LEU D 2 22 ? 9.413 -18.550 -27.735 1.00 76.50 519 LEU A N 1
ATOM 1391 C CA . LEU D 2 22 ? 8.440 -18.256 -26.691 1.00 70.32 519 LEU A CA 1
ATOM 1392 C C . LEU D 2 22 ? 8.315 -19.418 -25.713 1.00 64.19 519 LEU A C 1
ATOM 1393 O O . LEU D 2 22 ? 8.312 -19.213 -24.495 1.00 68.99 519 LEU A O 1
ATOM 1398 N N . ASP D 2 23 ? 8.204 -20.647 -26.230 1.00 68.82 520 ASP A N 1
ATOM 1399 C CA . ASP D 2 23 ? 8.224 -21.813 -25.353 1.00 73.34 520 ASP A CA 1
ATOM 1400 C C . ASP D 2 23 ? 9.516 -21.871 -24.552 1.00 80.45 520 ASP A C 1
ATOM 1401 O O . ASP D 2 23 ? 9.512 -22.304 -23.396 1.00 79.60 520 ASP A O 1
ATOM 1406 N N . ALA D 2 24 ? 10.626 -21.428 -25.141 1.00 84.41 521 ALA A N 1
ATOM 1407 C CA . ALA D 2 24 ? 11.864 -21.316 -24.381 1.00 75.90 521 ALA A CA 1
ATOM 1408 C C . ALA D 2 24 ? 11.696 -20.349 -23.217 1.00 86.99 521 ALA A C 1
ATOM 1409 O O . ALA D 2 24 ? 12.036 -20.671 -22.071 1.00 90.75 521 ALA A O 1
ATOM 1411 N N . HIS D 2 25 ? 11.139 -19.165 -23.489 1.00 81.34 522 HIS A N 1
ATOM 1412 C CA . HIS D 2 25 ? 11.050 -18.124 -22.473 1.00 85.44 522 HIS A CA 1
ATOM 1413 C C . HIS D 2 25 ? 10.042 -18.452 -21.381 1.00 77.84 522 HIS A C 1
ATOM 1414 O O . HIS D 2 25 ? 10.175 -17.938 -20.267 1.00 81.80 522 HIS A O 1
ATOM 1421 N N . ILE D 2 26 ? 9.039 -19.286 -21.658 1.00 77.55 523 ILE A N 1
ATOM 1422 C CA . ILE D 2 26 ? 8.176 -19.746 -20.575 1.00 80.30 523 ILE A CA 1
ATOM 1423 C C . ILE D 2 26 ? 8.922 -20.755 -19.709 1.00 96.06 523 ILE A C 1
ATOM 1424 O O . ILE D 2 26 ? 8.920 -20.656 -18.477 1.00 105.0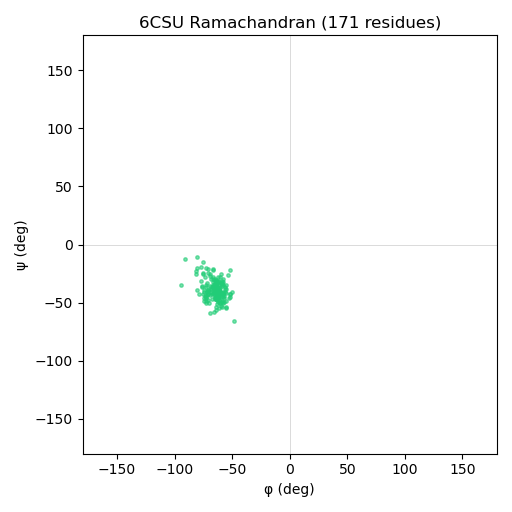8 523 ILE A O 1
ATOM 1429 N N . GLU D 2 27 ? 9.619 -21.705 -20.344 1.00 94.39 524 GLU A N 1
ATOM 1430 C CA . GLU D 2 27 ? 10.459 -22.634 -19.600 1.00 92.68 524 GLU A CA 1
ATOM 1431 C C . GLU D 2 27 ? 11.525 -21.888 -18.814 1.00 89.60 524 GLU A C 1
ATOM 1432 O O . GLU D 2 27 ? 11.994 -22.373 -17.780 1.00 90.60 524 GLU A O 1
ATOM 1438 N N . GLU D 2 28 ? 11.896 -20.692 -19.278 1.00 96.07 525 GLU A N 1
ATOM 1439 C CA . GLU D 2 28 ? 12.941 -19.916 -18.622 1.00 97.12 525 GLU A CA 1
ATOM 1440 C C . GLU D 2 28 ? 12.483 -19.403 -17.263 1.00 105.44 525 GLU A C 1
ATOM 1441 O O . GLU D 2 28 ? 13.104 -19.694 -16.235 1.00 104.80 525 GLU A O 1
ATOM 1447 N N . LEU D 2 29 ? 11.397 -18.627 -17.239 1.00 95.00 526 LEU A N 1
ATOM 1448 C CA . LEU D 2 29 ? 10.974 -17.995 -15.996 1.00 99.10 526 LEU A CA 1
ATOM 1449 C C . LEU D 2 29 ? 10.267 -18.959 -15.050 1.00 111.34 526 LEU A C 1
ATOM 1450 O O . LEU D 2 29 ? 10.175 -18.669 -13.855 1.00 113.80 526 LEU A O 1
ATOM 1455 N N . LYS D 2 30 ? 9.766 -20.094 -15.540 1.00 109.11 527 LYS A N 1
ATOM 1456 C CA . LYS D 2 30 ? 9.217 -21.076 -14.610 1.00 110.96 527 LYS A CA 1
ATOM 1457 C C . LYS D 2 30 ? 10.331 -21.812 -13.871 1.00 121.63 527 LYS A C 1
ATOM 1458 O O . LYS D 2 30 ? 10.225 -22.051 -12.662 1.00 113.77 527 LYS A O 1
ATOM 1464 N N . ARG D 2 31 ? 11.412 -22.163 -14.575 1.00 147.14 528 ARG A N 1
ATOM 1465 C CA . ARG D 2 31 ? 12.612 -22.659 -13.910 1.00 146.81 528 ARG A CA 1
ATOM 1466 C C . ARG D 2 31 ? 13.281 -21.578 -13.076 1.00 141.54 528 ARG A C 1
ATOM 1467 O O . ARG D 2 31 ? 14.051 -21.899 -12.165 1.00 134.87 528 ARG A O 1
ATOM 1475 N N . GLU D 2 32 ? 13.024 -20.308 -13.381 1.00 138.59 529 GLU A N 1
ATOM 1476 C CA . GLU D 2 32 ? 13.440 -19.224 -12.505 1.00 134.27 529 GLU A CA 1
ATOM 1477 C C . GLU D 2 32 ? 12.495 -19.026 -11.334 1.00 136.32 529 GLU A C 1
ATOM 1478 O O . GLU D 2 32 ? 12.828 -18.280 -10.408 1.00 131.51 529 GLU A O 1
ATOM 1484 N N . SER D 2 33 ? 11.334 -19.666 -11.355 1.00 119.28 530 SER A N 1
ATOM 1485 C CA . SER D 2 33 ? 10.318 -19.436 -10.343 1.00 110.99 530 SER A CA 1
ATOM 1486 C C . SER D 2 33 ? 10.307 -20.545 -9.300 1.00 106.37 530 SER A C 1
ATOM 1487 O O . SER D 2 33 ? 9.713 -21.601 -9.514 1.00 104.09 530 SER A O 1
#

Secondary structure (DSSP, 8-state):
-HHHHHHHHHHHHHHHHHHHHHHHHHHHHHHT-/-HHHHHHHHHHHHHHHHHHHHHHHHHHHHHHHHHHHHHHHHHHHHHHHHH-/-HHHHHHHHHHHHHHHHHHHHHHHHHHHHHHHHHHHHHHHHH-/-HHHHHHHHHHHHHHHHHHHHHHHHHHHHHHHHHHHHHHHHTTHHHHHHHH-

Sequence (179 aa):
GALEELRGQYIKAVKKIKCDMLRYIQESKERAAEMVKAEVLRERQETARKMACLNTRFLEEEELRSHHILERLDAHIEELKRESEKTVRQFTALMGALEELRGQYIKAVKKIKCDMLRYIQESKERAAEMVKAEVLRERQETARKMACLNTRFLEEEELRSHHILERLDAHIEELKRES

Organism: Homo sapiens (NCBI:txid9606)

Solvent-accessible surface area: 11532 Å² total; per-residue (Å²): 78,86,35,71,122,47,34,32,97,16,18,94,11,0,98,118,7,48,70,60,4,66,186,13,9,81,76,2,50,97,31,1,42,89,6,34,122,22,7,76,88,82,72,164,103,36,62,64,130,158,183,49,100,40,6,54,139,9,40,115,65,3,86,112,40,8,98,74,8,58,92,117,0,60,52,24,8,82,46,3,57,143,45,3,87,110,5,15,131,104,61,95,87,177,197,37,3,94,112,69,1,92,33,23,4,31,87,4,0,119,75,0,54,78,26,0,75,167,11,6,63,79,0,45,86,29,1,41,101,20,29,132,25,22,70,88,72,78,167,130,89,70,57,172,177,186,34,111,57,7,56,93,8,42,115,64,3,76,124,30,4,108,100,16,33,98,137,4,49,50,48,13,68,103,27,54,183,132,59

Radius of gyration: 22.36 Å; Cα contacts (8 Å, |Δi|>4): 92; chains: 4; bounding box: 22×19×83 Å